Protein AF-A0A7J0FV32-F1 (afdb_monomer_lite)

Organism: NCBI:txid165716

InterPro domains:
  IPR044822 Myb/SANT-like DNA-binding domain 4 [PF13837] (5-44)
  IPR044823 Trihelix transcription factor ASIL1/2-like [PTHR31307] (5-189)

Sequence (204 aa):
MRPSLPKTQTQCKNKIESMKKRYRSESAAVSEASSWPLFPRLDLLLRGNAPPSPHPPVTNAPLMLIEPFLSPPPPPPPLPHGIAQNSHGSNGVDRGAKEDGVGMKLSDHESDKNPLMDTDSSTPALYGDKEKMKSKSLKTRADKKKRRREEEWEVEKMRAEAEAKSWEIDLKRTEILANTQLEIARLFAGVGKGIDSSLRIGRS

pLDDT: mean 70.07, std 20.42, range [36.44, 98.44]

Structure (mmCIF, N/CA/C/O backbone):
data_AF-A0A7J0FV32-F1
#
_entry.id   AF-A0A7J0FV32-F1
#
loop_
_atom_site.group_PDB
_atom_site.id
_atom_site.type_symbol
_atom_site.label_atom_id
_atom_site.label_alt_id
_atom_site.label_comp_id
_atom_site.label_asym_id
_atom_site.label_entity_id
_atom_site.label_seq_id
_atom_site.pdbx_PDB_ins_code
_atom_site.Cartn_x
_atom_site.Cartn_y
_atom_site.Cartn_z
_atom_site.occupancy
_atom_site.B_iso_or_equiv
_atom_site.auth_seq_id
_atom_site.auth_comp_id
_atom_site.auth_asym_id
_atom_site.auth_atom_id
_atom_site.pdbx_PDB_model_num
ATOM 1 N N . MET A 1 1 ? -13.869 -6.770 18.819 1.00 62.19 1 MET A N 1
ATOM 2 C CA . MET A 1 1 ? -13.286 -6.372 17.517 1.00 62.19 1 MET A CA 1
ATOM 3 C C . MET A 1 1 ? -11.781 -6.618 17.586 1.00 62.19 1 MET A C 1
ATOM 5 O O . MET A 1 1 ? -11.133 -5.981 18.403 1.00 62.19 1 MET A O 1
ATOM 9 N N . ARG A 1 2 ? -11.225 -7.597 16.855 1.00 60.75 2 ARG A N 1
ATOM 10 C CA . ARG A 1 2 ? -9.766 -7.836 16.860 1.00 60.75 2 ARG A CA 1
ATOM 11 C C . ARG A 1 2 ? -9.078 -6.764 16.000 1.00 60.75 2 ARG A C 1
ATOM 13 O O . ARG A 1 2 ? -9.528 -6.573 14.870 1.00 60.75 2 ARG A O 1
ATOM 20 N N . PRO A 1 3 ? -8.014 -6.095 16.476 1.00 64.19 3 PRO A N 1
ATOM 21 C CA . PRO A 1 3 ? -7.246 -5.172 15.646 1.00 64.19 3 PRO A CA 1
ATOM 22 C C . PRO A 1 3 ? -6.652 -5.920 14.448 1.00 64.19 3 PRO A C 1
ATOM 24 O O . PRO A 1 3 ? -6.007 -6.957 14.619 1.00 64.19 3 PRO A O 1
ATOM 27 N N . SER A 1 4 ? -6.875 -5.424 13.229 1.00 77.94 4 SER A N 1
ATOM 28 C CA . SER A 1 4 ? -6.222 -5.975 12.041 1.00 77.94 4 SER A CA 1
ATOM 29 C C . SER A 1 4 ? -4.727 -5.668 12.097 1.00 77.94 4 SER A C 1
ATOM 31 O O . SER A 1 4 ? -4.342 -4.507 12.240 1.00 77.94 4 SER A O 1
ATOM 33 N N . LEU A 1 5 ? -3.894 -6.700 11.964 1.00 80.44 5 LEU A N 1
ATOM 34 C CA . LEU A 1 5 ? -2.441 -6.555 11.940 1.00 80.44 5 LEU A CA 1
ATOM 35 C C . LEU A 1 5 ? -2.012 -5.650 10.764 1.00 80.44 5 LEU A C 1
ATOM 37 O O . LEU A 1 5 ? -2.551 -5.811 9.661 1.00 80.44 5 LEU A O 1
ATOM 41 N N . PRO A 1 6 ? -1.061 -4.716 10.959 1.00 83.81 6 PRO A N 1
ATOM 42 C CA . PRO A 1 6 ? -0.552 -3.900 9.862 1.00 83.81 6 PRO A CA 1
ATOM 43 C C . PRO A 1 6 ? 0.080 -4.783 8.780 1.00 83.81 6 PRO A C 1
ATOM 45 O O . PRO A 1 6 ? 0.867 -5.684 9.070 1.00 83.81 6 PRO A O 1
ATOM 48 N N . LYS A 1 7 ? -0.290 -4.533 7.519 1.00 90.06 7 LYS A N 1
ATOM 49 C CA . LYS A 1 7 ? 0.260 -5.248 6.359 1.00 90.06 7 LYS A CA 1
ATOM 50 C C . LYS A 1 7 ? 1.703 -4.811 6.128 1.00 90.06 7 LYS A C 1
ATOM 52 O O . LYS A 1 7 ? 1.989 -3.617 6.141 1.00 90.06 7 LYS A O 1
ATOM 57 N N . THR A 1 8 ? 2.590 -5.761 5.846 1.00 91.69 8 THR A N 1
ATOM 58 C CA . THR A 1 8 ? 3.981 -5.448 5.479 1.00 91.69 8 THR A CA 1
ATOM 59 C C . THR A 1 8 ? 4.063 -4.880 4.056 1.00 91.69 8 THR A C 1
ATOM 61 O O . THR A 1 8 ? 3.169 -5.095 3.229 1.00 91.69 8 THR A O 1
ATOM 64 N N . GLN A 1 9 ? 5.156 -4.185 3.722 1.00 90.94 9 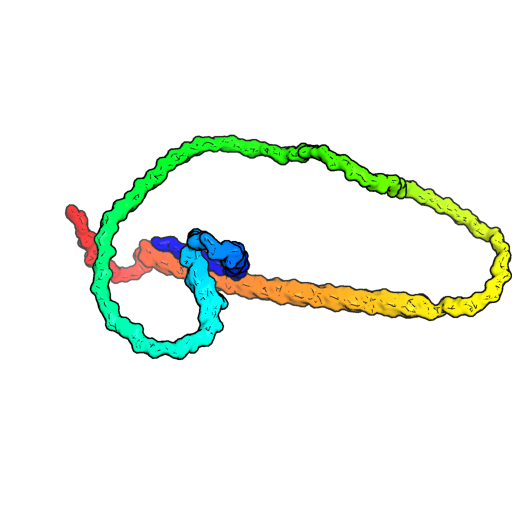GLN A N 1
ATOM 65 C CA . GLN A 1 9 ? 5.369 -3.626 2.379 1.00 90.94 9 GLN A CA 1
ATOM 66 C C . GLN A 1 9 ? 5.283 -4.699 1.280 1.00 90.94 9 GLN A C 1
ATOM 68 O O . GLN A 1 9 ? 4.629 -4.501 0.253 1.00 90.94 9 GLN A O 1
ATOM 73 N N . THR A 1 10 ? 5.866 -5.876 1.523 1.00 94.75 10 THR A N 1
ATOM 74 C CA . THR A 1 10 ? 5.798 -7.026 0.610 1.00 94.75 10 THR A CA 1
ATOM 75 C C . THR A 1 10 ? 4.367 -7.519 0.420 1.00 94.75 10 THR A C 1
ATOM 77 O O . THR A 1 10 ? 3.961 -7.797 -0.708 1.00 94.75 10 THR A O 1
ATOM 80 N N . GLN A 1 11 ? 3.568 -7.577 1.489 1.00 94.81 11 GLN A N 1
ATOM 81 C CA . GLN A 1 11 ? 2.158 -7.957 1.384 1.00 94.81 11 GLN A CA 1
ATOM 82 C C . GLN A 1 11 ? 1.357 -6.944 0.557 1.00 94.81 11 GLN A C 1
ATOM 84 O O . GLN A 1 11 ? 0.523 -7.350 -0.250 1.00 94.81 11 GLN A O 1
ATOM 89 N N . CYS A 1 12 ? 1.629 -5.643 0.706 1.00 94.94 12 CYS A N 1
ATOM 90 C CA . CYS A 1 12 ? 0.991 -4.603 -0.104 1.00 94.94 12 CYS A CA 1
ATOM 91 C C . CYS A 1 12 ? 1.343 -4.759 -1.593 1.00 94.94 12 CYS A C 1
ATOM 93 O O . CYS A 1 12 ? 0.444 -4.854 -2.432 1.00 94.94 12 CYS A O 1
ATOM 95 N N . LYS A 1 13 ? 2.638 -4.899 -1.911 1.00 96.25 13 LYS A N 1
ATOM 96 C CA . LYS A 1 13 ? 3.119 -5.115 -3.284 1.00 96.25 13 LYS A CA 1
ATOM 97 C C . LYS A 1 13 ? 2.479 -6.352 -3.915 1.00 96.25 13 LYS A C 1
ATOM 99 O O . LYS A 1 13 ? 1.898 -6.270 -4.994 1.00 96.25 13 LYS A O 1
ATOM 104 N N . ASN A 1 14 ? 2.515 -7.480 -3.208 1.00 96.75 14 ASN A N 1
ATOM 105 C CA . ASN A 1 14 ? 1.949 -8.735 -3.697 1.00 96.75 14 ASN A CA 1
ATOM 106 C C . ASN A 1 14 ? 0.429 -8.640 -3.877 1.00 96.75 14 ASN A C 1
ATOM 108 O O . ASN A 1 14 ? -0.113 -9.214 -4.820 1.00 96.75 14 ASN A O 1
ATOM 112 N N . LYS A 1 15 ? -0.274 -7.890 -3.017 1.00 95.38 15 LYS A N 1
ATOM 113 C CA . LYS A 1 15 ? -1.718 -7.685 -3.152 1.00 95.38 15 LYS A CA 1
ATOM 114 C C . LYS A 1 15 ? -2.063 -6.850 -4.380 1.00 95.38 15 LYS A C 1
ATOM 116 O O . LYS A 1 15 ? -2.995 -7.222 -5.087 1.00 95.38 15 LYS A O 1
ATOM 121 N N . ILE A 1 16 ? -1.321 -5.775 -4.648 1.00 95.62 16 ILE A N 1
ATOM 122 C CA . ILE A 1 16 ? -1.510 -4.950 -5.850 1.00 95.62 16 ILE A CA 1
ATOM 123 C C . ILE A 1 16 ? -1.286 -5.797 -7.101 1.00 95.62 16 ILE A C 1
ATOM 125 O O . ILE A 1 16 ? -2.138 -5.821 -7.986 1.00 95.62 16 ILE A O 1
ATOM 129 N N . GLU A 1 17 ? -0.183 -6.540 -7.155 1.00 96.94 17 GLU A N 1
ATOM 130 C CA . GLU A 1 17 ? 0.127 -7.386 -8.308 1.00 96.94 17 GLU A CA 1
ATOM 131 C C . GLU A 1 17 ? -0.911 -8.500 -8.499 1.00 96.94 17 GLU A C 1
ATOM 133 O O . GLU A 1 17 ? -1.377 -8.737 -9.615 1.00 96.94 17 GLU A O 1
ATOM 138 N N . SER A 1 18 ? -1.366 -9.120 -7.407 1.00 95.62 18 SER A N 1
ATOM 139 C CA . SER A 1 18 ? -2.458 -10.098 -7.435 1.00 95.62 18 SER A CA 1
ATOM 140 C C . SER A 1 18 ? -3.774 -9.483 -7.932 1.00 95.62 18 SER A C 1
ATOM 142 O O . SER A 1 18 ? -4.444 -10.075 -8.780 1.00 95.62 18 SER A O 1
ATOM 144 N N . MET A 1 19 ? -4.126 -8.275 -7.473 1.00 94.81 19 MET A N 1
ATOM 145 C CA . MET A 1 19 ? -5.325 -7.565 -7.929 1.00 94.81 19 MET A CA 1
ATOM 146 C C . MET A 1 19 ? -5.246 -7.192 -9.412 1.00 94.81 19 MET A C 1
ATOM 148 O O . MET A 1 19 ? -6.203 -7.437 -10.144 1.00 94.81 19 MET A O 1
ATOM 152 N N . LYS A 1 20 ? -4.101 -6.684 -9.885 1.00 93.81 20 LYS A N 1
ATOM 153 C CA . LYS A 1 20 ? -3.874 -6.391 -11.311 1.00 93.81 20 LYS A CA 1
ATOM 154 C C . LYS A 1 20 ? -3.977 -7.646 -12.175 1.00 93.81 20 LYS A C 1
ATOM 156 O O . LYS A 1 20 ? -4.557 -7.596 -13.256 1.00 93.81 20 LYS A O 1
ATOM 161 N N . LYS A 1 21 ? -3.422 -8.775 -11.715 1.00 95.12 21 LYS A N 1
ATOM 162 C CA . LYS A 1 21 ? -3.490 -10.047 -12.449 1.00 95.12 21 LYS A CA 1
ATOM 163 C C . LYS A 1 21 ? -4.937 -10.506 -12.626 1.00 95.12 21 LYS A C 1
ATOM 165 O O . LYS A 1 21 ? -5.313 -10.877 -13.736 1.00 95.12 21 LYS A O 1
ATOM 170 N N . ARG A 1 22 ? -5.741 -10.443 -11.558 1.00 94.25 22 ARG A N 1
ATOM 171 C CA . ARG A 1 22 ? -7.172 -10.762 -11.631 1.00 94.25 22 ARG A CA 1
ATOM 172 C C . ARG A 1 22 ? -7.888 -9.826 -12.604 1.00 94.25 22 ARG A C 1
ATOM 174 O O . ARG A 1 22 ? -8.554 -10.326 -13.496 1.00 94.25 22 ARG A O 1
ATOM 181 N N . TYR A 1 23 ? -7.669 -8.512 -12.498 1.00 93.38 23 TYR A N 1
ATOM 182 C CA . TYR A 1 23 ? -8.271 -7.533 -13.410 1.00 93.38 23 TYR A CA 1
ATOM 183 C C . TYR A 1 23 ? -7.985 -7.847 -14.881 1.00 93.38 23 TYR A C 1
ATOM 185 O O . TYR A 1 23 ? -8.919 -7.912 -15.663 1.00 93.38 23 TYR A O 1
ATOM 193 N N . ARG A 1 24 ? -6.722 -8.102 -15.254 1.00 92.38 24 ARG A N 1
ATOM 194 C CA . ARG A 1 24 ? -6.363 -8.413 -16.650 1.00 92.38 24 ARG A CA 1
ATOM 195 C C . ARG A 1 24 ? -7.061 -9.663 -17.182 1.00 92.38 24 ARG A C 1
ATOM 197 O O . ARG A 1 24 ? -7.448 -9.701 -18.345 1.00 92.38 24 ARG A O 1
ATOM 204 N N . SER A 1 25 ? -7.183 -10.678 -16.330 1.00 91.00 25 SER A N 1
ATOM 205 C CA . SER A 1 25 ? -7.839 -11.939 -16.691 1.00 91.00 25 SER A CA 1
ATOM 206 C C . SER A 1 25 ? -9.336 -11.716 -16.911 1.00 91.00 25 SER A C 1
ATOM 208 O O . SER A 1 25 ? -9.895 -12.201 -17.885 1.00 91.00 25 SER A O 1
ATOM 210 N N . GLU A 1 26 ? -9.951 -10.915 -16.043 1.00 91.94 26 GLU A N 1
ATOM 211 C CA . GLU A 1 26 ? -11.368 -10.564 -16.107 1.00 91.94 26 GLU A CA 1
ATOM 212 C C . GLU A 1 26 ? -11.687 -9.629 -17.283 1.00 91.94 26 GLU A C 1
ATOM 214 O O . GLU A 1 26 ? -12.673 -9.820 -17.976 1.00 91.94 26 GLU A O 1
ATOM 219 N N . SER A 1 27 ? -10.815 -8.659 -17.580 1.00 87.88 27 SER A N 1
ATOM 220 C CA . SER A 1 27 ? -11.017 -7.706 -18.679 1.00 87.88 27 SER A CA 1
ATOM 221 C C . SER A 1 27 ? -10.981 -8.341 -20.066 1.00 87.88 27 SER A C 1
ATOM 223 O O . SER A 1 27 ? -11.498 -7.759 -21.014 1.00 87.88 27 SER A O 1
ATOM 225 N N . ALA A 1 28 ? -10.361 -9.516 -20.198 1.00 83.25 28 ALA A N 1
ATOM 226 C CA . ALA A 1 28 ? -10.376 -10.283 -21.439 1.00 83.25 28 ALA A CA 1
ATOM 227 C C . ALA A 1 28 ? -11.683 -11.079 -21.623 1.00 83.25 28 ALA A C 1
ATOM 229 O O . ALA A 1 28 ? -11.996 -11.486 -22.741 1.00 83.25 28 ALA A O 1
ATOM 230 N N . ALA A 1 29 ? -12.452 -11.293 -20.550 1.00 76.75 29 ALA A N 1
ATOM 231 C CA . ALA A 1 29 ? -13.741 -11.968 -20.591 1.00 76.75 29 ALA A CA 1
ATOM 232 C C . ALA A 1 29 ? -14.848 -10.938 -20.877 1.00 76.75 29 ALA A C 1
ATOM 234 O O . ALA A 1 29 ? -15.345 -10.254 -19.990 1.00 76.75 29 ALA A O 1
ATOM 235 N N . VAL A 1 30 ? -15.213 -10.792 -22.152 1.00 61.72 30 VAL A N 1
ATOM 236 C CA . VAL A 1 30 ? -16.122 -9.731 -22.634 1.00 61.72 30 VAL A CA 1
ATOM 237 C C . VAL A 1 30 ? -17.612 -10.034 -22.377 1.00 61.72 30 VAL A C 1
ATOM 239 O O . VAL A 1 30 ? -18.441 -9.138 -22.512 1.00 61.72 30 VAL A O 1
ATOM 242 N N . SER A 1 31 ? -17.989 -11.261 -21.994 1.00 58.41 31 SER A N 1
ATOM 243 C CA . SER A 1 31 ? -19.393 -11.705 -22.112 1.00 58.41 31 SER A CA 1
ATOM 244 C C . SER A 1 31 ? -20.035 -12.380 -20.898 1.00 58.41 31 SER A C 1
ATOM 246 O O . SER A 1 31 ? -21.164 -12.841 -21.025 1.00 58.41 31 SER A O 1
ATOM 248 N N . GLU A 1 32 ? -19.421 -12.382 -19.715 1.00 59.75 32 GLU A N 1
ATOM 249 C CA . GLU A 1 32 ? -20.114 -12.825 -18.496 1.00 59.75 32 GLU A CA 1
ATOM 250 C C . GLU A 1 32 ? -20.093 -11.744 -17.419 1.00 59.75 32 GLU A C 1
ATOM 252 O O . GLU A 1 32 ? -19.134 -10.984 -17.284 1.00 59.75 32 GLU A O 1
ATOM 257 N N . ALA A 1 33 ? -21.182 -11.658 -16.653 1.00 67.25 33 ALA A N 1
ATOM 258 C CA . ALA A 1 33 ? -21.242 -10.813 -15.473 1.00 67.25 33 ALA A CA 1
ATOM 259 C C . ALA A 1 33 ? -20.091 -11.206 -14.537 1.00 67.25 33 ALA A C 1
ATOM 261 O O . ALA A 1 33 ? -20.112 -12.288 -13.952 1.00 67.25 33 ALA A O 1
ATOM 262 N N . SER A 1 34 ? -19.078 -10.340 -14.427 1.00 77.94 34 SER A N 1
ATOM 263 C CA . SER A 1 34 ? -17.896 -10.627 -13.620 1.00 77.94 34 SER A CA 1
ATOM 264 C C . SER A 1 34 ? -18.300 -11.045 -12.211 1.00 77.94 34 SER A C 1
ATOM 266 O O . SER A 1 34 ? -18.960 -10.290 -11.490 1.00 77.94 34 SER A O 1
ATOM 268 N N . SER A 1 35 ? -17.851 -12.224 -11.776 1.00 82.38 35 SER A N 1
ATOM 269 C CA . SER A 1 35 ? -18.083 -12.700 -10.408 1.00 82.38 35 SER A CA 1
ATOM 270 C C . SER A 1 35 ? -17.338 -11.851 -9.371 1.00 82.38 35 SER A C 1
ATOM 272 O O . SER A 1 35 ? -17.493 -12.041 -8.163 1.00 82.38 35 SER A O 1
ATOM 274 N N . TRP A 1 36 ? -16.467 -10.941 -9.820 1.00 87.50 36 TRP A N 1
ATOM 275 C CA . TRP A 1 36 ? -15.741 -10.024 -8.967 1.00 87.50 36 TRP A CA 1
ATOM 276 C C . TRP A 1 36 ? -16.494 -8.685 -8.880 1.00 87.50 36 TRP A C 1
ATOM 278 O O . TRP A 1 36 ? -16.374 -7.854 -9.777 1.00 87.50 36 TRP A O 1
ATOM 288 N N . PRO A 1 37 ? -17.210 -8.391 -7.776 1.00 87.19 37 PRO A N 1
ATOM 289 C CA . PRO A 1 37 ? -18.109 -7.228 -7.691 1.00 87.19 37 PRO A CA 1
ATOM 290 C C . PRO A 1 37 ? -17.394 -5.871 -7.805 1.00 87.19 37 PRO A C 1
ATOM 292 O O . PRO A 1 37 ? -18.024 -4.836 -8.013 1.00 87.19 37 PRO A O 1
ATOM 295 N N . LEU A 1 38 ? -16.066 -5.856 -7.657 1.00 88.69 38 LEU A N 1
ATOM 296 C CA . LEU A 1 38 ? -15.241 -4.662 -7.828 1.00 88.69 38 LEU A CA 1
ATOM 297 C C . LEU A 1 38 ? -14.832 -4.419 -9.287 1.00 88.69 38 LEU A C 1
ATOM 299 O O . LEU A 1 38 ? -14.436 -3.299 -9.605 1.00 88.69 38 LEU A O 1
ATOM 303 N N . PHE A 1 39 ? -14.912 -5.430 -10.158 1.00 92.12 39 PHE A N 1
ATOM 304 C CA . PHE A 1 39 ? -14.442 -5.341 -11.538 1.00 92.12 39 PHE A CA 1
ATOM 305 C C . PHE A 1 39 ? -15.150 -4.241 -12.340 1.00 92.12 39 PHE A C 1
ATOM 307 O O . PHE A 1 39 ? -14.431 -3.379 -12.838 1.00 92.12 39 PHE A O 1
ATOM 314 N N . PRO A 1 40 ? -16.499 -4.154 -12.394 1.00 90.00 40 PRO A N 1
ATOM 315 C CA . PRO A 1 40 ? -17.169 -3.134 -13.208 1.00 90.00 40 PRO A CA 1
ATOM 316 C C . PRO A 1 40 ? -16.800 -1.707 -12.787 1.00 90.00 40 PRO A C 1
ATOM 318 O O . PRO A 1 40 ? -16.617 -0.824 -13.618 1.00 90.00 40 PRO A O 1
ATOM 321 N N . ARG A 1 41 ? -16.633 -1.482 -11.476 1.00 92.19 41 ARG A N 1
ATOM 322 C CA . ARG A 1 41 ? -16.252 -0.174 -10.923 1.00 92.19 41 ARG A CA 1
ATOM 323 C C . ARG A 1 41 ? -14.821 0.203 -11.298 1.00 92.19 41 ARG A C 1
ATOM 325 O O . ARG A 1 41 ? -14.567 1.356 -11.623 1.00 92.19 41 ARG A O 1
ATOM 332 N N . LEU A 1 42 ? -13.891 -0.750 -11.235 1.00 91.94 42 LEU A N 1
ATOM 333 C CA . LEU A 1 42 ? -12.500 -0.530 -11.632 1.00 91.94 42 LEU A CA 1
ATOM 334 C C . LEU A 1 42 ? -12.377 -0.336 -13.143 1.00 91.94 42 LEU A C 1
ATOM 336 O O . LEU A 1 42 ? -11.697 0.583 -13.577 1.00 91.94 42 LEU A O 1
ATOM 340 N N . ASP A 1 43 ? -13.055 -1.163 -13.932 1.00 91.06 43 ASP A N 1
ATOM 341 C CA . ASP A 1 43 ? -13.046 -1.096 -15.391 1.00 91.06 43 ASP A CA 1
ATOM 342 C C . ASP A 1 43 ? -13.562 0.263 -15.890 1.00 91.06 43 ASP A C 1
ATOM 344 O O . ASP A 1 43 ? -12.892 0.904 -16.695 1.00 91.06 43 ASP A O 1
ATOM 348 N N . LEU A 1 44 ? -14.653 0.785 -15.311 1.00 90.31 44 LEU A N 1
ATOM 349 C CA . LEU A 1 44 ? -15.140 2.144 -15.584 1.00 90.31 44 LEU A CA 1
ATOM 350 C C . LEU A 1 44 ? -14.138 3.235 -15.189 1.00 90.31 44 LEU A C 1
ATOM 352 O O . LEU A 1 44 ? -13.978 4.193 -15.931 1.00 90.31 44 LEU A O 1
ATOM 356 N N . LEU A 1 45 ? -13.444 3.116 -14.054 1.00 90.81 45 LEU A N 1
ATOM 357 C CA . LEU A 1 45 ? -12.432 4.104 -13.650 1.00 90.81 45 LEU A CA 1
ATOM 358 C C . LEU A 1 45 ? -11.194 4.079 -14.557 1.00 90.81 45 LEU A C 1
ATOM 360 O O . LEU A 1 45 ? -10.582 5.117 -14.785 1.00 90.81 45 LEU A O 1
ATOM 364 N N . LEU A 1 46 ? -10.807 2.901 -15.054 1.00 89.25 46 LEU A N 1
ATOM 365 C CA . LEU A 1 46 ? -9.620 2.728 -15.892 1.00 89.25 46 LEU A CA 1
ATOM 366 C C . LEU A 1 46 ? -9.896 3.015 -17.379 1.00 89.25 46 LEU A C 1
ATOM 368 O O . LEU A 1 46 ? -9.014 3.534 -18.059 1.00 89.25 46 LEU A O 1
ATOM 372 N N . ARG A 1 47 ? -11.092 2.692 -17.896 1.00 85.81 47 ARG A N 1
ATOM 373 C CA . ARG A 1 47 ? -11.513 2.960 -19.291 1.00 85.81 47 ARG A CA 1
ATOM 374 C C . ARG A 1 47 ? -12.279 4.270 -19.460 1.00 85.81 47 ARG A C 1
ATOM 376 O O . ARG A 1 47 ? -12.342 4.783 -20.570 1.00 85.81 47 ARG A O 1
ATOM 383 N N . GLY A 1 48 ? -12.854 4.815 -18.390 1.00 66.19 48 GLY A N 1
ATOM 384 C CA . GLY A 1 48 ? -13.743 5.982 -18.398 1.00 66.19 48 GLY A CA 1
ATOM 385 C C . GLY A 1 48 ? -13.059 7.343 -18.495 1.00 66.19 48 GLY A C 1
ATOM 386 O O . GLY A 1 48 ? -13.702 8.350 -18.224 1.00 66.19 48 GLY A O 1
ATOM 387 N N . ASN A 1 49 ? -11.802 7.410 -18.936 1.00 61.00 49 ASN A N 1
ATOM 388 C CA . ASN A 1 49 ? -11.169 8.670 -19.340 1.00 61.00 49 ASN A CA 1
ATOM 389 C C . ASN A 1 49 ? -11.576 9.075 -20.773 1.00 61.00 49 ASN A C 1
ATOM 391 O O . ASN A 1 49 ? -10.739 9.476 -21.580 1.00 61.00 49 ASN A O 1
ATOM 395 N N . ALA A 1 50 ? -12.864 8.972 -21.104 1.00 59.72 50 ALA A N 1
ATOM 396 C CA . ALA A 1 50 ? -13.406 9.696 -22.246 1.00 59.72 50 ALA A CA 1
ATOM 397 C C . ALA A 1 50 ? -13.617 11.165 -21.824 1.00 59.72 50 ALA A C 1
ATOM 399 O O . ALA A 1 50 ? -14.031 11.404 -20.686 1.00 59.72 50 ALA A O 1
ATOM 400 N N . PRO A 1 51 ? -13.323 12.156 -22.688 1.00 54.31 51 PRO A N 1
ATOM 401 C CA . PRO A 1 51 ? -13.618 13.554 -22.384 1.00 54.31 51 PRO A CA 1
ATOM 402 C C . PRO A 1 51 ? -15.102 13.712 -22.014 1.00 54.31 51 PRO A C 1
ATOM 404 O O . PRO A 1 51 ? -15.936 12.971 -22.545 1.00 54.31 51 PRO A O 1
ATOM 407 N N . PRO A 1 52 ? -15.452 14.651 -21.112 1.00 51.19 52 PRO A N 1
ATOM 408 C CA . PRO A 1 52 ? -16.843 14.883 -20.757 1.00 51.19 52 PRO A CA 1
ATOM 409 C C . PRO A 1 52 ? -17.619 15.217 -22.029 1.00 51.19 52 PRO A C 1
ATOM 411 O O . PRO A 1 52 ? -17.321 16.190 -22.721 1.00 51.19 52 PRO A O 1
ATOM 414 N N . 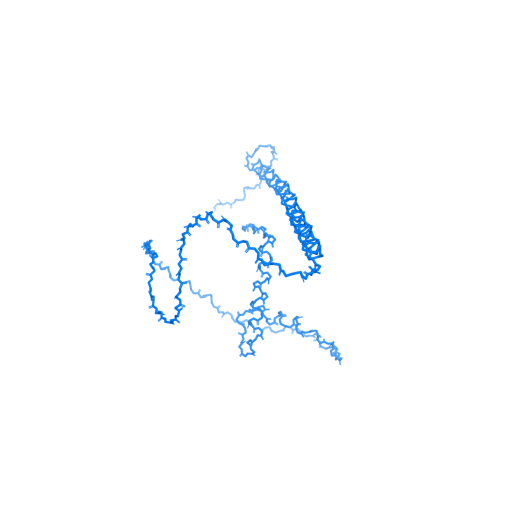SER A 1 53 ? -18.599 14.379 -22.352 1.00 56.22 53 SER A N 1
ATOM 415 C CA . SER A 1 53 ? -19.534 14.680 -23.424 1.00 56.22 53 SER A CA 1
ATOM 416 C C . SER A 1 53 ? -20.316 15.954 -23.063 1.00 56.22 53 SER A C 1
ATOM 418 O O . SER A 1 53 ? -20.725 16.097 -21.905 1.00 56.22 53 SER A O 1
ATOM 420 N N . PRO A 1 54 ? -20.529 16.897 -23.997 1.00 49.34 54 PRO A N 1
ATOM 421 C CA . PRO A 1 54 ? -21.205 18.152 -23.710 1.00 49.34 54 PRO A CA 1
ATOM 422 C C . PRO A 1 54 ? -22.720 17.917 -23.652 1.00 49.34 54 PRO A C 1
ATOM 424 O O . PRO A 1 54 ? -23.419 18.070 -24.653 1.00 49.34 54 PRO A O 1
ATOM 427 N N . HIS A 1 55 ? -23.249 17.529 -22.490 1.00 51.06 55 HIS A N 1
ATOM 428 C CA . HIS A 1 55 ? -24.697 17.484 -22.248 1.00 51.06 55 HIS A CA 1
ATOM 429 C C . HIS A 1 55 ? -25.038 18.084 -20.870 1.00 51.06 55 HIS A C 1
ATOM 431 O O . HIS A 1 55 ? -24.314 17.820 -19.908 1.00 51.06 55 HIS A O 1
ATOM 437 N N . PRO A 1 56 ? -26.105 18.899 -20.756 1.00 51.44 56 PRO A N 1
ATOM 438 C CA . PRO A 1 56 ? -26.397 19.692 -19.559 1.00 51.44 56 PRO A CA 1
ATOM 439 C C . PRO A 1 56 ? -27.037 18.869 -18.418 1.00 51.44 56 PRO A C 1
ATOM 441 O O . PRO A 1 56 ? -27.596 17.800 -18.671 1.00 51.44 56 PRO A O 1
ATOM 444 N N . PRO A 1 57 ? -26.985 19.361 -17.161 1.00 59.38 57 PRO A N 1
ATOM 445 C CA . PRO A 1 57 ? -27.433 18.628 -15.980 1.00 59.38 57 PRO A CA 1
ATOM 446 C C . PRO A 1 57 ? -28.952 18.730 -15.785 1.00 59.38 57 PRO A C 1
ATOM 448 O O . PRO A 1 57 ? -29.511 19.823 -15.772 1.00 59.38 57 PRO A O 1
ATOM 451 N N . VAL A 1 58 ? -29.603 17.591 -15.563 1.00 48.06 58 VAL A N 1
ATOM 452 C CA . VAL A 1 58 ? -31.002 17.447 -15.120 1.00 48.06 58 VAL A CA 1
ATOM 453 C C . VAL A 1 58 ? -31.084 16.126 -14.342 1.00 48.06 58 VAL A C 1
ATOM 455 O O . VAL A 1 58 ? -30.482 15.148 -14.764 1.00 48.06 58 VAL A O 1
ATOM 458 N N . THR A 1 59 ? -31.746 15.930 -13.208 1.00 40.09 59 THR A N 1
ATOM 459 C CA . THR A 1 59 ? -32.524 16.749 -12.277 1.00 40.09 59 THR A CA 1
ATOM 460 C C . THR A 1 59 ? -32.656 15.872 -11.021 1.00 40.09 59 THR A C 1
ATOM 462 O O . THR A 1 59 ? -32.784 14.653 -11.130 1.00 40.09 59 THR A O 1
ATOM 465 N N . ASN A 1 60 ? -32.610 16.462 -9.826 1.00 58.47 60 ASN A N 1
ATOM 466 C CA . ASN A 1 60 ? -32.953 15.764 -8.585 1.00 58.47 60 ASN A CA 1
ATOM 467 C C . ASN A 1 60 ? -34.424 15.310 -8.618 1.00 58.47 60 ASN A C 1
ATOM 469 O O . ASN A 1 60 ? -35.295 16.149 -8.833 1.00 58.47 60 ASN A O 1
ATOM 473 N N . ALA A 1 61 ? -34.722 14.045 -8.311 1.00 44.31 61 ALA A N 1
ATOM 474 C CA . ALA A 1 61 ? -36.049 13.654 -7.826 1.00 44.31 61 ALA A CA 1
ATOM 475 C C . ALA A 1 61 ? -35.970 12.468 -6.833 1.00 44.31 61 ALA A C 1
ATOM 477 O O . ALA A 1 61 ? -35.095 11.613 -6.991 1.00 44.31 61 ALA A O 1
ATOM 478 N N . PRO A 1 62 ? -36.832 12.435 -5.792 1.00 45.41 62 PRO A N 1
ATOM 479 C CA . PRO A 1 62 ? -36.673 11.612 -4.590 1.00 45.41 62 PRO A CA 1
ATOM 480 C C . PRO A 1 62 ? -37.397 10.246 -4.627 1.00 45.41 62 PRO A C 1
ATOM 482 O O . PRO A 1 62 ? -38.355 10.053 -5.364 1.00 45.41 62 PRO A O 1
ATOM 485 N N . LEU A 1 63 ? -36.897 9.342 -3.771 1.00 50.75 63 LEU A N 1
ATOM 486 C CA . LEU A 1 63 ? -37.446 8.110 -3.161 1.00 50.75 63 LEU A CA 1
ATOM 487 C C . LEU A 1 63 ? -38.742 7.461 -3.707 1.00 50.75 63 LEU A C 1
ATOM 489 O O . LEU A 1 63 ? -39.824 8.010 -3.550 1.00 50.75 63 LEU A O 1
ATOM 493 N N . MET A 1 64 ? -38.631 6.185 -4.107 1.00 46.81 64 MET A N 1
ATOM 494 C CA . MET A 1 64 ? -39.656 5.128 -3.965 1.00 46.81 64 MET A CA 1
ATOM 495 C C . MET A 1 64 ? -38.909 3.814 -3.647 1.00 46.81 64 MET A C 1
ATOM 497 O O . MET A 1 64 ? -38.097 3.360 -4.444 1.00 46.81 64 MET A O 1
ATOM 501 N N . LEU A 1 65 ? -38.905 3.340 -2.396 1.00 56.81 65 LEU A N 1
ATOM 502 C CA . LEU A 1 65 ? -39.818 2.308 -1.885 1.00 56.81 65 LEU A CA 1
ATOM 503 C C . LEU A 1 65 ? -39.840 1.035 -2.755 1.00 56.81 65 LEU A C 1
ATOM 505 O O . LEU A 1 65 ? -40.587 0.981 -3.723 1.00 56.81 65 LEU A O 1
ATOM 509 N N . ILE A 1 66 ? -39.087 0.003 -2.357 1.00 44.44 66 ILE A N 1
ATOM 510 C CA . ILE A 1 66 ? -39.582 -1.383 -2.311 1.00 44.44 66 ILE A CA 1
ATOM 511 C C . ILE A 1 66 ? -38.650 -2.211 -1.405 1.00 44.44 66 ILE A C 1
ATOM 513 O O . ILE A 1 66 ? -37.468 -2.404 -1.680 1.00 44.44 66 ILE A O 1
ATOM 517 N N . GLU A 1 67 ? -39.198 -2.656 -0.281 1.00 54.47 67 GLU A N 1
ATOM 518 C CA . GLU A 1 67 ? -38.679 -3.744 0.543 1.00 54.47 67 GLU A CA 1
ATOM 519 C C . GLU A 1 67 ? -39.499 -4.991 0.191 1.00 54.47 67 GLU A C 1
ATOM 521 O O . GLU A 1 67 ? -40.727 -4.904 0.106 1.00 54.47 67 GLU A O 1
ATOM 526 N N . PRO A 1 68 ? -38.846 -6.147 -0.013 1.00 52.16 68 PRO A N 1
ATOM 527 C CA . PRO A 1 68 ? -39.409 -7.349 0.574 1.00 52.16 68 PRO A CA 1
ATOM 528 C C . PRO A 1 68 ? -38.327 -8.199 1.248 1.00 52.16 68 PRO A C 1
ATOM 530 O O . PRO A 1 68 ? -37.430 -8.760 0.621 1.00 52.16 68 PRO A O 1
ATOM 533 N N . PHE A 1 69 ? -38.466 -8.286 2.565 1.00 48.56 69 PHE A N 1
ATOM 534 C CA . PHE A 1 69 ? -38.281 -9.470 3.398 1.00 48.56 69 PHE A CA 1
ATOM 535 C C . PHE A 1 69 ? -38.027 -10.786 2.627 1.00 48.56 69 PHE A C 1
ATOM 537 O O . PHE A 1 69 ? -38.957 -11.360 2.065 1.00 48.56 69 PHE A O 1
ATOM 544 N N . LEU A 1 70 ? -36.801 -11.320 2.682 1.00 44.97 70 LEU A N 1
ATOM 545 C CA . LEU A 1 70 ? -36.529 -12.755 2.532 1.00 44.97 70 LEU A CA 1
ATOM 546 C C . LEU A 1 70 ? -35.420 -13.168 3.514 1.00 44.97 70 LEU A C 1
ATOM 548 O O . LEU A 1 70 ? -34.384 -12.520 3.641 1.00 44.97 70 LEU A O 1
ATOM 552 N N . SER A 1 71 ? -35.714 -14.227 4.260 1.00 50.75 71 SER A N 1
ATOM 553 C CA . SER A 1 71 ? -35.017 -14.770 5.429 1.00 50.75 71 SER A CA 1
ATOM 554 C C . SER A 1 71 ? -33.547 -15.160 5.174 1.00 50.75 71 SER A C 1
ATOM 556 O O . SER A 1 71 ? -33.202 -15.526 4.050 1.00 50.75 71 SER A O 1
ATOM 558 N N . PRO A 1 72 ? -32.668 -15.166 6.199 1.00 60.62 72 PRO A N 1
ATOM 559 C CA . PRO A 1 72 ? -31.305 -15.673 6.038 1.00 60.62 72 PRO A CA 1
ATOM 560 C C . PRO A 1 72 ? -31.298 -17.199 5.787 1.00 60.62 72 PRO A C 1
ATOM 562 O O . PRO A 1 72 ? -32.088 -17.916 6.407 1.00 60.62 72 PRO A O 1
ATOM 565 N N . PRO A 1 73 ? -30.413 -17.720 4.911 1.00 63.84 73 PRO A N 1
ATOM 566 C CA . PRO A 1 73 ? -30.302 -19.156 4.650 1.00 63.84 73 PRO A CA 1
ATOM 567 C C . PRO A 1 73 ? -29.745 -19.920 5.872 1.00 63.84 73 PRO A C 1
ATOM 569 O O . PRO A 1 73 ? -28.944 -19.359 6.628 1.00 63.84 73 PRO A O 1
ATOM 572 N N . PRO A 1 74 ? -30.130 -21.197 6.079 1.00 69.06 74 PRO A N 1
ATOM 573 C CA . PRO A 1 74 ? -29.636 -22.007 7.192 1.00 69.06 74 PRO A CA 1
ATOM 574 C C . PRO A 1 74 ? -28.137 -22.350 7.045 1.00 69.06 74 PRO A C 1
ATOM 576 O O . PRO A 1 74 ? -27.633 -22.450 5.923 1.00 69.06 74 PRO A O 1
ATOM 579 N N . PRO A 1 75 ? -27.406 -22.554 8.160 1.00 71.31 75 PRO A N 1
ATOM 580 C CA . PRO A 1 75 ? -25.990 -22.920 8.129 1.00 71.31 75 PRO A CA 1
ATOM 581 C C . PRO A 1 75 ? -25.768 -24.363 7.619 1.00 71.31 75 PRO A C 1
ATOM 583 O O . PRO A 1 75 ? -26.597 -25.237 7.883 1.00 71.31 75 PRO A O 1
ATOM 586 N N . PRO A 1 76 ? -24.647 -24.645 6.922 1.00 70.56 76 PRO A N 1
ATOM 587 C CA . PRO A 1 76 ? -24.309 -25.993 6.457 1.00 70.56 76 PRO A CA 1
ATOM 588 C C . PRO A 1 76 ? -23.912 -26.935 7.618 1.00 70.56 76 PRO A C 1
ATOM 590 O O . PRO A 1 76 ? -23.372 -26.465 8.625 1.00 70.56 76 PRO A O 1
ATOM 593 N N . PRO A 1 77 ? -24.136 -28.261 7.492 1.00 71.12 77 PRO A N 1
ATOM 594 C CA . PRO A 1 77 ? -23.799 -29.239 8.528 1.00 71.12 77 PRO A CA 1
ATOM 595 C C . PRO A 1 77 ? -22.277 -29.470 8.653 1.00 71.12 77 PRO A C 1
ATOM 597 O O . PRO A 1 77 ? -21.548 -29.318 7.669 1.00 71.12 77 PRO A O 1
ATOM 600 N N . PRO A 1 78 ? -21.772 -29.875 9.837 1.00 59.91 78 PRO A N 1
ATOM 601 C CA . PRO A 1 78 ? -20.354 -30.160 10.036 1.00 59.91 78 PRO A CA 1
ATOM 602 C C . PRO A 1 78 ? -19.981 -31.531 9.450 1.00 59.91 78 PRO A C 1
ATOM 604 O O . PRO A 1 78 ? -20.599 -32.540 9.789 1.00 59.91 78 PRO A O 1
ATOM 607 N N . LEU A 1 79 ? -18.949 -31.583 8.598 1.00 56.91 79 LEU A N 1
ATOM 608 C CA . LEU A 1 79 ? -18.356 -32.851 8.159 1.00 56.91 79 LEU A CA 1
ATOM 609 C C . LEU A 1 79 ? -17.367 -33.399 9.211 1.00 56.91 79 LEU A C 1
ATOM 611 O O . LEU A 1 79 ? -16.651 -32.609 9.835 1.00 56.91 79 LEU A O 1
ATOM 615 N N . PRO A 1 80 ? -17.298 -34.731 9.414 1.00 54.06 80 PRO A N 1
ATOM 616 C CA . PRO A 1 80 ? -16.505 -35.341 10.475 1.00 54.06 80 PRO A CA 1
ATOM 617 C C . PRO A 1 80 ? -15.008 -35.359 10.167 1.00 54.06 80 PRO A C 1
ATOM 619 O O . PRO A 1 80 ? -14.573 -35.495 9.025 1.00 54.06 80 PRO A O 1
ATOM 622 N N . HIS A 1 81 ? -14.228 -35.297 11.242 1.00 51.81 81 HIS A N 1
ATOM 623 C CA . HIS A 1 81 ? -12.792 -35.524 11.254 1.00 51.81 81 HIS A CA 1
ATOM 624 C C . HIS A 1 81 ? -12.464 -36.949 10.785 1.00 51.81 81 HIS A C 1
ATOM 626 O O . HIS A 1 81 ? -13.010 -37.917 11.311 1.00 51.81 81 HIS A O 1
ATOM 632 N N . GLY A 1 82 ? -11.523 -37.067 9.847 1.00 43.12 82 GLY A N 1
ATOM 633 C CA . GLY A 1 82 ? -10.956 -38.330 9.378 1.00 43.12 82 GLY A CA 1
ATOM 634 C C . GLY A 1 82 ? -9.440 -38.212 9.229 1.00 43.12 82 GLY A C 1
ATOM 635 O O . GLY A 1 82 ? -8.944 -37.715 8.229 1.00 43.12 82 GLY A O 1
ATOM 636 N N . ILE A 1 83 ? -8.759 -38.575 10.312 1.00 44.47 83 ILE A N 1
ATOM 637 C CA . ILE A 1 83 ? -7.425 -39.180 10.472 1.00 44.47 83 ILE A CA 1
ATOM 638 C C . ILE A 1 83 ? -6.485 -39.194 9.243 1.00 44.47 83 ILE A C 1
ATOM 640 O O . ILE A 1 83 ? -6.810 -39.755 8.208 1.00 44.47 83 ILE A O 1
ATOM 644 N N . ALA A 1 84 ? -5.290 -38.627 9.479 1.00 47.19 84 ALA A N 1
ATOM 645 C CA . ALA A 1 84 ? -3.939 -38.938 8.982 1.00 47.19 84 ALA A CA 1
ATOM 646 C C . ALA A 1 84 ? -3.762 -39.759 7.689 1.00 47.19 84 ALA A C 1
ATOM 648 O O . ALA A 1 84 ? -4.378 -40.794 7.518 1.00 47.19 84 ALA A O 1
ATOM 649 N N . GLN A 1 85 ? -2.748 -39.396 6.897 1.00 46.69 85 GLN A N 1
ATOM 650 C CA . GLN A 1 85 ? -1.570 -40.238 6.621 1.00 46.69 85 GLN A CA 1
ATOM 651 C C . GLN A 1 85 ? -0.555 -39.393 5.827 1.00 46.69 85 GLN A C 1
ATOM 653 O O . GLN A 1 85 ? -0.817 -38.918 4.725 1.00 46.69 85 GLN A O 1
ATOM 658 N N . ASN A 1 86 ? 0.619 -39.185 6.428 1.00 58.84 86 ASN A N 1
ATOM 659 C CA . ASN A 1 86 ? 1.851 -38.975 5.672 1.00 58.84 86 ASN A CA 1
ATOM 660 C C . ASN A 1 86 ? 2.036 -40.169 4.721 1.00 58.84 86 ASN A C 1
ATOM 662 O O . ASN A 1 86 ? 1.637 -41.263 5.104 1.00 58.84 86 ASN A O 1
ATOM 666 N N . SER A 1 87 ? 2.612 -39.981 3.529 1.00 52.41 87 SER A N 1
ATOM 667 C CA . SER A 1 87 ? 3.396 -41.017 2.838 1.00 52.41 87 SER A CA 1
ATOM 668 C C . SER A 1 87 ? 3.759 -40.596 1.408 1.00 52.41 87 SER A C 1
ATOM 670 O O . SER A 1 87 ? 2.896 -40.380 0.565 1.00 52.41 87 SER A O 1
ATOM 672 N N . HIS A 1 88 ? 5.073 -40.547 1.186 1.00 46.91 88 HIS A N 1
ATOM 673 C CA . HIS A 1 88 ? 5.782 -40.948 -0.028 1.00 46.91 88 HIS A CA 1
ATOM 674 C C . HIS A 1 88 ? 5.683 -40.096 -1.302 1.00 46.91 88 HIS A C 1
ATOM 676 O O . HIS A 1 88 ? 4.722 -40.115 -2.066 1.00 46.91 88 HIS A O 1
ATOM 682 N N . GLY A 1 89 ? 6.826 -39.469 -1.603 1.00 50.59 89 GLY A N 1
ATOM 683 C CA . GLY A 1 89 ? 7.263 -39.277 -2.976 1.00 50.59 89 GLY A CA 1
ATOM 684 C C . GLY A 1 89 ? 7.599 -40.615 -3.634 1.00 50.59 89 GLY A C 1
ATOM 685 O O . GLY A 1 89 ? 8.113 -41.532 -2.990 1.00 50.59 89 GLY A O 1
ATOM 686 N N . SER A 1 90 ? 7.333 -40.702 -4.932 1.00 52.62 90 SER A N 1
ATOM 687 C CA . SER A 1 90 ? 7.923 -41.717 -5.791 1.00 52.62 90 SER A CA 1
ATOM 688 C C . SER A 1 90 ? 8.070 -41.180 -7.209 1.00 52.62 90 SER A C 1
ATOM 690 O O . SER A 1 90 ? 7.127 -40.653 -7.799 1.00 52.62 90 SER A O 1
ATOM 692 N N . ASN A 1 91 ? 9.294 -41.321 -7.706 1.00 48.47 91 ASN A N 1
ATOM 693 C CA . ASN A 1 91 ? 9.690 -41.207 -9.099 1.00 48.47 91 ASN A CA 1
ATOM 694 C C . ASN A 1 91 ? 9.076 -42.334 -9.943 1.00 48.47 91 ASN A C 1
ATOM 696 O O . ASN A 1 91 ? 8.843 -43.438 -9.454 1.00 48.47 91 ASN A O 1
ATOM 700 N N . GLY A 1 92 ? 8.990 -42.082 -11.247 1.00 40.47 92 GLY A N 1
ATOM 701 C CA . GLY A 1 92 ? 8.886 -43.098 -12.293 1.00 40.47 92 GLY A CA 1
ATOM 702 C C . GLY A 1 92 ? 7.909 -42.651 -13.379 1.00 40.47 92 GLY A C 1
ATOM 703 O O . GLY A 1 92 ? 6.850 -42.133 -13.068 1.00 40.47 92 GLY A O 1
ATOM 704 N N . VAL A 1 93 ? 8.163 -42.798 -14.670 1.00 40.62 93 VAL A N 1
ATOM 705 C CA . VAL A 1 93 ? 9.300 -43.359 -15.394 1.00 40.62 93 VAL A CA 1
ATOM 706 C C . VAL A 1 93 ? 9.087 -42.981 -16.867 1.00 40.62 93 VAL A C 1
ATOM 708 O O . VAL A 1 93 ? 7.956 -42.931 -17.341 1.00 40.62 93 VAL A O 1
ATOM 711 N N . ASP A 1 94 ? 10.187 -42.648 -17.529 1.00 42.22 94 ASP A N 1
ATOM 712 C CA . ASP A 1 94 ? 10.526 -42.911 -18.930 1.00 42.22 94 ASP A CA 1
ATOM 713 C C . ASP A 1 94 ? 9.420 -43.025 -20.008 1.00 42.22 94 ASP A C 1
ATOM 715 O O . ASP A 1 94 ? 8.641 -43.978 -20.049 1.00 42.22 94 ASP A O 1
ATOM 719 N N . ARG A 1 95 ? 9.502 -42.133 -21.005 1.00 47.06 95 ARG A N 1
ATOM 720 C CA . ARG A 1 95 ? 9.664 -42.565 -22.403 1.00 47.06 95 ARG A CA 1
ATOM 721 C C . ARG A 1 95 ? 10.702 -41.689 -23.090 1.00 47.06 95 ARG A C 1
ATOM 723 O O . ARG A 1 95 ? 10.431 -40.538 -23.428 1.00 47.06 95 ARG A O 1
ATOM 730 N N . GLY A 1 96 ? 11.887 -42.259 -23.268 1.00 36.44 96 GLY A N 1
ATOM 731 C CA . GLY A 1 96 ? 12.938 -41.724 -24.121 1.00 36.44 96 GLY A CA 1
ATOM 732 C C . GLY A 1 96 ? 12.671 -41.872 -25.624 1.00 36.44 96 GLY A C 1
ATOM 733 O O . GLY A 1 96 ? 11.841 -42.671 -26.057 1.00 36.44 96 GLY A O 1
ATOM 734 N N . ALA A 1 97 ? 13.425 -41.079 -26.393 1.00 41.12 97 ALA A N 1
ATOM 735 C CA . ALA A 1 97 ? 14.092 -41.371 -27.674 1.00 41.12 97 ALA A CA 1
ATOM 736 C C . ALA A 1 97 ? 14.547 -40.017 -28.260 1.00 41.12 97 ALA A C 1
ATOM 738 O O . ALA A 1 97 ? 13.734 -39.103 -28.311 1.00 41.12 97 ALA A O 1
ATOM 739 N N . LYS A 1 98 ? 15.765 -39.754 -28.739 1.00 48.59 98 LYS A N 1
ATOM 740 C CA . LYS A 1 98 ? 17.041 -40.460 -28.943 1.00 48.59 98 LYS A CA 1
ATOM 741 C C . LYS A 1 98 ? 18.050 -39.362 -29.347 1.00 48.59 98 LYS A C 1
ATOM 743 O O . LYS A 1 98 ? 17.624 -38.427 -30.011 1.00 48.59 98 LYS A O 1
ATOM 748 N N . GLU A 1 99 ? 19.321 -39.541 -28.989 1.00 43.50 99 GLU A N 1
ATOM 749 C CA . GLU A 1 99 ? 20.566 -39.237 -29.742 1.00 43.50 99 GLU A CA 1
ATOM 750 C C . GLU A 1 99 ? 21.686 -38.930 -28.727 1.00 43.50 99 GLU A C 1
ATOM 752 O O . GLU A 1 99 ? 21.628 -37.971 -27.964 1.00 43.50 99 GLU A O 1
ATOM 757 N N . ASP A 1 100 ? 22.478 -39.948 -28.382 1.00 48.31 100 ASP A N 1
ATOM 758 C CA . ASP A 1 100 ? 23.798 -40.240 -28.972 1.00 48.31 100 ASP A CA 1
ATOM 759 C C . ASP A 1 100 ? 24.787 -39.086 -28.693 1.00 48.31 100 ASP A C 1
ATOM 761 O O . ASP A 1 100 ? 24.661 -37.994 -29.225 1.00 48.31 100 ASP A O 1
ATOM 765 N N . GLY A 1 101 ? 25.798 -39.184 -27.831 1.00 42.22 101 GLY A N 1
ATOM 766 C CA . GLY A 1 101 ? 26.496 -40.357 -27.324 1.00 42.22 101 GLY A CA 1
ATOM 767 C C . GLY A 1 101 ? 27.946 -40.345 -27.798 1.00 42.22 101 GLY A C 1
ATOM 768 O O . GLY A 1 101 ? 28.277 -41.106 -28.687 1.00 42.22 101 GLY A O 1
ATOM 769 N N . VAL A 1 102 ? 28.810 -39.527 -27.183 1.00 47.12 102 VAL A N 1
ATOM 770 C CA . VAL A 1 102 ? 30.248 -39.820 -27.011 1.00 47.12 102 VAL A CA 1
ATOM 771 C C . VAL A 1 102 ? 30.695 -39.160 -25.709 1.00 47.12 102 VAL A C 1
ATOM 773 O O . VAL A 1 102 ? 30.873 -37.947 -25.621 1.00 47.12 102 VAL A O 1
ATOM 776 N N . GLY A 1 103 ? 30.852 -39.978 -24.671 1.00 44.28 103 GLY A N 1
ATOM 777 C CA . GLY A 1 103 ? 31.746 -39.660 -23.568 1.00 44.28 103 GLY A CA 1
ATOM 778 C C . GLY A 1 103 ? 33.165 -40.085 -23.929 1.00 44.28 103 GLY A C 1
ATOM 779 O O . GLY A 1 103 ? 33.342 -40.956 -24.771 1.00 44.28 103 GLY A O 1
ATOM 780 N N . MET A 1 104 ? 34.160 -39.519 -23.251 1.00 41.31 104 MET A N 1
ATOM 781 C CA . MET A 1 104 ? 35.210 -40.307 -22.604 1.00 41.31 104 MET A CA 1
ATOM 782 C C . MET A 1 104 ? 36.064 -39.415 -21.699 1.00 41.31 104 MET A C 1
ATOM 784 O O . MET A 1 104 ? 36.506 -38.326 -22.053 1.00 41.31 104 MET A O 1
ATOM 788 N N . LYS A 1 105 ? 36.212 -39.919 -20.478 1.00 49.16 105 LYS A N 1
ATOM 789 C CA . LYS A 1 105 ? 37.091 -39.480 -19.399 1.00 49.16 105 LYS A CA 1
ATOM 790 C C . LYS A 1 105 ? 38.553 -39.817 -19.730 1.00 49.16 105 LYS A C 1
ATOM 792 O O . LYS A 1 105 ? 38.798 -40.851 -20.334 1.00 49.16 105 LYS A O 1
ATOM 797 N N . LEU A 1 106 ? 39.449 -39.007 -19.158 1.00 43.41 106 LEU A N 1
ATOM 798 C CA . LEU A 1 106 ? 40.742 -39.350 -18.535 1.00 43.41 106 LEU A CA 1
ATOM 799 C C . LEU A 1 106 ? 41.749 -40.199 -19.336 1.00 43.41 106 LEU A C 1
ATOM 801 O O . LEU A 1 106 ? 41.555 -41.398 -19.489 1.00 43.41 106 LEU A O 1
ATOM 805 N N . SER A 1 107 ? 42.916 -39.618 -19.636 1.00 40.59 107 SER A N 1
ATOM 806 C CA . SER A 1 107 ? 44.209 -40.201 -19.238 1.00 40.59 107 SER A CA 1
ATOM 807 C C . SER A 1 107 ? 45.345 -39.195 -19.423 1.00 40.59 107 SER A C 1
ATOM 809 O O . SER A 1 107 ? 45.467 -38.569 -20.473 1.00 40.59 107 SER A O 1
ATOM 811 N N . ASP A 1 108 ? 46.177 -39.100 -18.390 1.00 44.59 108 ASP A N 1
ATOM 812 C CA . ASP A 1 108 ? 47.559 -38.629 -18.416 1.00 44.59 108 ASP A CA 1
ATOM 813 C C . ASP A 1 108 ? 48.372 -39.331 -19.516 1.00 44.59 108 ASP A C 1
ATOM 815 O O . ASP A 1 108 ? 48.224 -40.541 -19.717 1.00 44.59 108 ASP A O 1
ATOM 819 N N . HIS A 1 109 ? 49.254 -38.587 -20.184 1.00 46.28 109 HIS A N 1
ATOM 820 C CA . HIS A 1 109 ? 50.423 -39.144 -20.862 1.00 46.28 109 HIS A CA 1
ATOM 821 C C . HIS A 1 109 ? 51.532 -38.088 -20.915 1.00 46.28 109 HIS A C 1
ATOM 823 O O . HIS A 1 109 ? 51.648 -37.301 -21.857 1.00 46.28 109 HIS A O 1
ATOM 829 N N . GLU A 1 110 ? 52.347 -38.089 -19.866 1.00 43.53 110 GLU A N 1
ATOM 830 C CA . GLU A 1 110 ? 53.696 -37.546 -19.880 1.00 43.53 110 GLU A CA 1
ATOM 831 C C . GLU A 1 110 ? 54.533 -38.334 -20.898 1.00 43.53 110 GLU A C 1
ATOM 833 O O . GLU A 1 110 ? 54.642 -39.558 -20.835 1.00 43.53 110 GLU A O 1
ATOM 838 N N . SER A 1 111 ? 55.100 -37.639 -21.879 1.00 47.06 111 SER A N 1
ATOM 839 C CA . SER A 1 111 ? 56.226 -38.135 -22.669 1.00 47.06 111 SER A CA 1
ATOM 840 C C . SER A 1 111 ? 57.017 -36.959 -23.206 1.00 47.06 111 SER A C 1
ATOM 842 O O . SER A 1 111 ? 56.771 -36.424 -24.285 1.00 47.06 111 SER A O 1
ATOM 844 N N . ASP A 1 112 ? 57.974 -36.586 -22.375 1.00 51.72 112 ASP A N 1
ATOM 845 C CA . ASP A 1 112 ? 59.182 -35.847 -22.683 1.00 51.72 112 ASP A CA 1
ATOM 846 C C . ASP A 1 112 ? 60.011 -36.613 -23.729 1.00 51.72 112 ASP A C 1
ATOM 848 O O . ASP A 1 112 ? 60.532 -37.678 -23.399 1.00 51.72 112 ASP A O 1
ATOM 852 N N . LYS A 1 113 ? 60.079 -36.110 -24.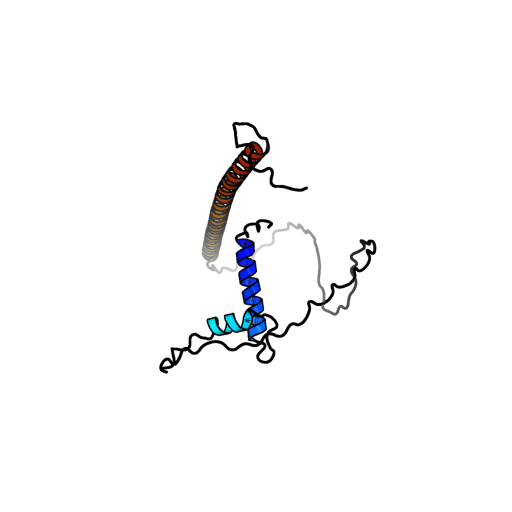977 1.00 47.66 113 LYS A N 1
ATOM 853 C CA . LYS A 1 113 ? 61.156 -36.349 -25.968 1.00 47.66 113 LYS A CA 1
ATOM 854 C C . LYS A 1 113 ? 61.191 -35.221 -27.017 1.00 47.66 113 LYS A C 1
ATOM 856 O O . LYS A 1 113 ? 60.579 -35.328 -28.076 1.00 47.66 113 LYS A O 1
ATOM 861 N N . ASN A 1 114 ? 61.956 -34.163 -26.755 1.00 44.00 114 ASN A N 1
ATOM 862 C CA . ASN A 1 114 ? 62.717 -33.475 -27.818 1.00 44.00 114 ASN A CA 1
ATOM 863 C C . ASN A 1 114 ? 64.030 -34.270 -28.062 1.00 44.00 114 ASN A C 1
ATOM 865 O O . ASN A 1 114 ? 64.367 -35.070 -27.185 1.00 44.00 114 ASN A O 1
ATOM 869 N N . PRO A 1 115 ? 64.844 -34.066 -29.130 1.00 58.56 115 PRO A N 1
ATOM 870 C CA . PRO A 1 115 ? 64.762 -33.116 -30.257 1.00 58.56 115 PRO A CA 1
ATOM 871 C C . PRO A 1 115 ? 65.064 -33.738 -31.655 1.00 58.56 115 PRO A C 1
ATOM 873 O O . PRO A 1 115 ? 65.852 -34.671 -31.773 1.00 58.56 115 PRO A O 1
ATOM 876 N N . LEU A 1 116 ? 64.528 -33.174 -32.744 1.00 45.78 116 LEU A N 1
ATOM 877 C CA . LEU A 1 116 ? 64.999 -33.412 -34.130 1.00 45.78 116 LEU A CA 1
ATOM 878 C C . LEU A 1 116 ? 64.419 -32.296 -35.019 1.00 45.78 116 LEU A C 1
ATOM 880 O O . LEU A 1 116 ? 63.274 -32.371 -35.440 1.00 45.78 116 LEU A O 1
ATOM 884 N N . MET A 1 117 ? 64.979 -31.093 -34.930 1.00 52.84 117 MET A N 1
ATOM 885 C CA . MET A 1 117 ? 65.998 -30.524 -35.822 1.00 52.84 117 MET A CA 1
ATOM 886 C C . MET A 1 117 ? 65.464 -30.164 -37.220 1.00 52.84 117 MET A C 1
ATOM 888 O O . MET A 1 117 ? 65.007 -31.006 -37.984 1.00 52.84 117 MET A O 1
ATOM 892 N N . ASP A 1 118 ? 65.534 -28.852 -37.463 1.00 51.41 118 ASP A N 1
ATOM 893 C CA . ASP A 1 118 ? 65.574 -28.154 -38.745 1.00 51.41 118 ASP A CA 1
ATOM 894 C C . ASP A 1 118 ? 64.299 -28.116 -39.595 1.00 51.41 118 ASP A C 1
ATOM 896 O O . ASP A 1 118 ? 64.060 -28.885 -40.521 1.00 51.41 118 ASP A O 1
ATOM 900 N N . THR A 1 119 ? 63.519 -27.064 -39.357 1.00 51.66 119 THR A N 1
ATOM 901 C CA . THR A 1 119 ? 62.822 -26.380 -40.448 1.00 51.66 119 THR A CA 1
ATOM 902 C C . THR A 1 119 ? 63.230 -24.914 -40.408 1.00 51.66 119 THR A C 1
ATOM 904 O O . THR A 1 119 ? 62.598 -24.084 -39.756 1.00 51.66 119 THR A O 1
ATOM 907 N N . ASP A 1 120 ? 64.337 -24.615 -41.088 1.00 67.38 120 ASP A N 1
ATOM 908 C CA . ASP A 1 120 ? 64.613 -23.276 -41.598 1.00 67.38 120 ASP A CA 1
ATOM 909 C C . ASP A 1 120 ? 63.508 -22.920 -42.599 1.00 67.38 120 ASP A C 1
ATOM 911 O O . ASP A 1 120 ? 63.437 -23.454 -43.703 1.00 67.38 120 ASP A O 1
ATOM 915 N N . SER A 1 121 ? 62.591 -22.055 -42.180 1.00 50.06 121 SER A N 1
ATOM 916 C CA . SER A 1 121 ? 61.720 -21.337 -43.100 1.00 50.06 121 SER A CA 1
ATOM 917 C C . SER A 1 121 ? 61.424 -19.970 -42.510 1.00 50.06 121 SER A C 1
ATOM 919 O O . SER A 1 121 ? 60.418 -19.739 -41.836 1.00 50.06 121 SER A O 1
ATOM 921 N N . SER A 1 122 ? 62.348 -19.051 -42.770 1.00 59.47 122 SER A N 1
ATOM 922 C CA . SER A 1 122 ? 62.196 -17.630 -42.490 1.00 59.47 122 SER A CA 1
ATOM 923 C C . SER A 1 122 ? 60.906 -17.063 -43.099 1.00 59.47 122 SER A C 1
ATOM 925 O O . SER A 1 122 ? 60.772 -16.879 -44.305 1.00 59.47 122 SER A O 1
ATOM 927 N N . THR A 1 123 ? 59.955 -16.704 -42.240 1.00 51.72 123 THR A N 1
ATOM 928 C CA . THR A 1 123 ? 59.003 -15.611 -42.475 1.00 51.72 123 THR A CA 1
ATOM 929 C C . THR A 1 123 ? 58.857 -14.865 -41.150 1.00 51.72 123 THR A C 1
ATOM 931 O O . THR A 1 123 ? 58.297 -15.428 -40.208 1.00 51.72 123 THR A O 1
ATOM 934 N N . PRO A 1 124 ? 59.340 -13.617 -41.011 1.00 49.41 124 PRO A N 1
ATOM 935 C CA . PRO A 1 124 ? 59.103 -12.843 -39.803 1.00 49.41 124 PRO A CA 1
ATOM 936 C C . PRO A 1 124 ? 57.659 -12.325 -39.837 1.00 49.41 124 PRO A C 1
ATOM 938 O O . PRO A 1 124 ? 57.388 -11.182 -40.195 1.00 49.41 124 PRO A O 1
ATOM 941 N N . ALA A 1 125 ? 56.695 -13.179 -39.497 1.00 49.03 125 ALA A N 1
ATOM 942 C CA . ALA A 1 125 ? 55.327 -12.743 -39.271 1.00 49.03 125 ALA A CA 1
ATOM 943 C C . ALA A 1 125 ? 55.251 -12.103 -37.879 1.00 49.03 125 ALA A C 1
ATOM 945 O O . ALA A 1 125 ? 55.323 -12.792 -36.867 1.00 49.03 125 ALA A O 1
ATOM 946 N N . LEU A 1 126 ? 55.132 -10.773 -37.860 1.00 52.16 126 LEU A N 1
ATOM 947 C CA . LEU A 1 126 ? 54.876 -9.891 -36.715 1.00 52.16 126 LEU A CA 1
ATOM 948 C C . LEU A 1 126 ? 54.048 -10.545 -35.587 1.00 52.16 126 LEU A C 1
ATOM 950 O O . LEU A 1 126 ? 52.827 -10.397 -35.520 1.00 52.16 126 LEU A O 1
ATOM 954 N N . TYR A 1 127 ? 54.711 -11.221 -34.650 1.00 48.66 127 TYR A N 1
ATOM 955 C CA . TYR A 1 127 ? 54.077 -11.827 -33.477 1.00 48.66 127 TYR A CA 1
ATOM 956 C C . TYR A 1 127 ? 54.490 -11.079 -32.207 1.00 48.66 127 TYR A C 1
ATOM 958 O O . TYR A 1 127 ? 55.121 -11.610 -31.306 1.00 48.66 127 TYR A O 1
ATOM 966 N N . GLY A 1 128 ? 54.148 -9.792 -32.154 1.00 50.88 128 GLY A N 1
ATOM 967 C CA . GLY A 1 128 ? 54.282 -8.970 -30.943 1.00 50.88 128 GLY A CA 1
ATOM 968 C C . GLY A 1 128 ? 53.009 -8.210 -30.566 1.00 50.88 128 GLY A C 1
ATOM 969 O O . GLY A 1 128 ? 52.885 -7.728 -29.441 1.00 50.88 128 GLY A O 1
ATOM 970 N N . ASP A 1 129 ? 52.041 -8.114 -31.481 1.00 48.94 129 ASP A N 1
ATOM 971 C CA . ASP A 1 129 ? 50.905 -7.198 -31.321 1.00 48.94 129 ASP A CA 1
ATOM 972 C C . ASP A 1 129 ? 49.635 -7.878 -30.767 1.00 48.94 129 ASP A C 1
ATOM 974 O O . ASP A 1 129 ? 48.871 -7.292 -29.995 1.00 48.94 129 ASP A O 1
ATOM 978 N N . LYS A 1 130 ? 49.439 -9.177 -31.045 1.00 49.38 13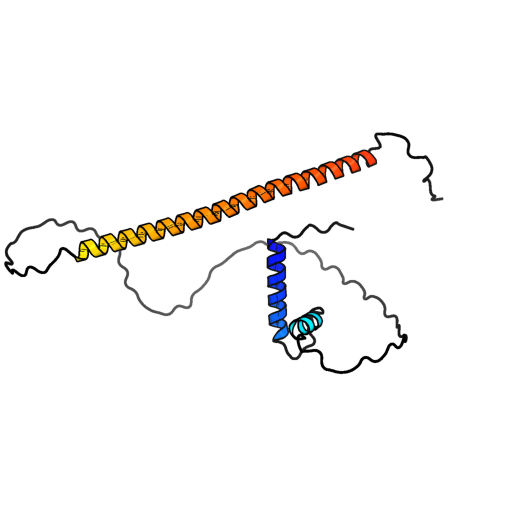0 LYS A N 1
ATOM 979 C CA . LYS A 1 130 ? 48.247 -9.919 -30.583 1.00 49.38 130 LYS A CA 1
ATOM 980 C C . LYS A 1 130 ? 48.253 -10.230 -29.079 1.00 49.38 130 LYS A C 1
ATOM 982 O O . LYS A 1 130 ? 47.184 -10.335 -28.481 1.00 49.38 130 LYS A O 1
ATOM 987 N N . GLU A 1 131 ? 49.428 -10.340 -28.458 1.00 51.94 131 GLU A N 1
ATOM 988 C CA . GLU A 1 131 ? 49.597 -10.508 -27.002 1.00 51.94 131 GLU A CA 1
ATOM 989 C C . GLU A 1 131 ? 49.203 -9.232 -26.238 1.00 51.94 131 GLU A C 1
ATOM 991 O O . GLU A 1 131 ? 48.463 -9.289 -25.249 1.00 51.94 131 GLU A O 1
ATOM 996 N N . LYS A 1 132 ? 49.605 -8.053 -26.741 1.00 51.81 132 LYS A N 1
ATOM 997 C CA . LYS A 1 132 ? 49.276 -6.748 -26.138 1.00 51.81 132 LYS A CA 1
ATOM 998 C C . LYS A 1 132 ? 47.789 -6.394 -26.256 1.00 51.81 132 LYS A C 1
ATOM 1000 O O . LYS A 1 132 ? 47.227 -5.802 -25.331 1.00 51.81 132 LYS A O 1
ATOM 1005 N N . MET A 1 133 ? 47.122 -6.784 -27.349 1.00 53.56 133 MET A N 1
ATOM 1006 C CA . MET A 1 133 ? 45.663 -6.631 -27.475 1.00 53.56 133 MET A CA 1
ATOM 1007 C C . MET A 1 133 ? 44.888 -7.539 -26.505 1.00 53.56 133 MET A C 1
ATOM 1009 O O . MET A 1 133 ? 43.923 -7.090 -25.879 1.00 53.56 133 MET A O 1
ATOM 1013 N N . LYS A 1 134 ? 45.313 -8.799 -26.327 1.00 58.16 134 LYS A N 1
ATOM 1014 C CA . LYS A 1 134 ? 44.662 -9.749 -25.405 1.00 58.16 134 LYS A CA 1
ATOM 1015 C C . LYS A 1 134 ? 44.811 -9.329 -23.942 1.00 58.16 134 LYS A C 1
ATOM 1017 O O . LYS A 1 134 ? 43.830 -9.348 -23.204 1.00 58.16 134 LYS A O 1
ATOM 1022 N N . SER A 1 135 ? 45.991 -8.867 -23.534 1.00 57.72 135 SER A N 1
ATOM 1023 C CA . SER A 1 135 ? 46.245 -8.400 -22.162 1.00 57.72 135 SER A CA 1
ATOM 1024 C C . SER A 1 135 ? 45.501 -7.094 -21.822 1.00 57.72 135 SER A C 1
ATOM 1026 O O . SER A 1 135 ? 44.968 -6.969 -20.717 1.00 57.72 135 SER A O 1
ATOM 1028 N N . LYS A 1 136 ? 45.322 -6.167 -22.780 1.00 63.84 136 LYS A N 1
ATOM 1029 C CA . LYS A 1 136 ? 44.410 -5.008 -22.620 1.00 63.84 136 LYS A CA 1
ATOM 1030 C C . LYS A 1 136 ? 42.929 -5.414 -22.521 1.00 63.84 136 LYS A C 1
ATOM 1032 O O . LYS A 1 136 ? 42.186 -4.841 -21.721 1.00 63.84 136 LYS A O 1
ATOM 1037 N N . SER A 1 137 ? 42.491 -6.419 -23.281 1.00 61.38 137 SER A N 1
ATOM 1038 C CA . SER A 1 137 ? 41.115 -6.950 -23.229 1.00 61.38 137 SER A CA 1
ATOM 1039 C C . SER A 1 137 ? 40.808 -7.678 -21.907 1.00 61.38 137 SER A C 1
ATOM 1041 O O . SER A 1 137 ? 39.750 -7.487 -21.304 1.00 61.38 137 SER A O 1
ATOM 1043 N N . LEU A 1 138 ? 41.762 -8.456 -21.386 1.00 68.12 138 LEU A N 1
ATOM 1044 C CA . LEU A 1 138 ? 41.635 -9.119 -20.083 1.00 68.12 138 LEU A CA 1
ATOM 1045 C C . LEU A 1 138 ? 41.598 -8.109 -18.927 1.00 68.12 138 LEU A C 1
ATOM 1047 O O . LEU A 1 138 ? 40.764 -8.240 -18.029 1.00 68.12 138 LEU A O 1
ATOM 1051 N N . LYS A 1 139 ? 42.430 -7.059 -18.977 1.00 71.94 139 LYS A N 1
ATOM 1052 C CA . LYS A 1 139 ? 42.441 -5.991 -17.966 1.00 71.94 139 LYS A CA 1
ATOM 1053 C C . LYS A 1 139 ? 41.134 -5.192 -17.940 1.00 71.94 139 LYS A C 1
ATOM 1055 O O . LYS A 1 139 ? 40.548 -5.017 -16.878 1.00 71.94 139 LYS A O 1
ATOM 1060 N N . THR A 1 140 ? 40.609 -4.801 -19.100 1.00 72.94 140 THR A N 1
ATOM 1061 C CA . THR A 1 140 ? 39.314 -4.094 -19.188 1.00 72.94 140 THR A CA 1
ATOM 1062 C C . THR A 1 140 ? 38.132 -4.951 -18.718 1.00 72.94 140 THR A C 1
ATOM 1064 O O . THR A 1 140 ? 37.214 -4.435 -18.076 1.00 72.94 140 THR A O 1
ATOM 1067 N N . ARG A 1 141 ? 38.155 -6.273 -18.955 1.00 72.25 141 ARG A N 1
ATOM 1068 C CA . ARG A 1 141 ? 37.165 -7.205 -18.383 1.00 72.25 141 ARG A CA 1
ATOM 1069 C C . ARG A 1 141 ? 37.277 -7.329 -16.861 1.00 72.25 141 ARG A C 1
ATOM 1071 O O . ARG A 1 141 ? 36.241 -7.387 -16.198 1.00 72.25 141 ARG A O 1
ATOM 1078 N N . ALA A 1 142 ? 38.491 -7.355 -16.309 1.00 82.12 142 ALA A N 1
ATOM 1079 C CA . ALA A 1 142 ? 38.712 -7.404 -14.865 1.00 82.12 142 ALA A CA 1
ATOM 1080 C C . ALA A 1 142 ? 38.211 -6.128 -14.164 1.00 82.12 142 ALA A C 1
ATOM 1082 O O . ALA A 1 142 ? 37.463 -6.231 -13.193 1.00 82.12 142 ALA A O 1
ATOM 1083 N N . ASP A 1 143 ? 38.518 -4.945 -14.706 1.00 79.38 143 ASP A N 1
ATOM 1084 C CA . ASP A 1 143 ? 38.019 -3.658 -14.198 1.00 79.38 143 ASP A CA 1
ATOM 1085 C C . ASP A 1 143 ? 36.486 -3.558 -14.274 1.00 79.38 143 ASP A C 1
ATOM 1087 O O . ASP A 1 143 ? 35.825 -3.189 -13.301 1.00 79.38 143 ASP A O 1
ATOM 1091 N N . LYS A 1 144 ? 35.877 -3.983 -15.392 1.00 82.31 144 LYS A N 1
ATOM 1092 C CA . LYS A 1 144 ? 34.410 -4.024 -15.525 1.00 82.31 144 LYS A CA 1
ATOM 1093 C C . LYS A 1 144 ? 33.760 -4.989 -14.525 1.00 82.31 144 LYS A C 1
ATOM 1095 O O . LYS A 1 144 ? 32.683 -4.698 -14.009 1.00 82.31 144 LYS A O 1
ATOM 1100 N N . LYS A 1 145 ? 34.398 -6.130 -14.243 1.00 85.25 145 LYS A N 1
ATOM 1101 C CA . LYS A 1 145 ? 33.922 -7.102 -13.245 1.00 85.25 145 LYS A CA 1
ATOM 1102 C C . LYS A 1 145 ? 34.061 -6.568 -11.818 1.00 85.25 145 LYS A C 1
ATOM 1104 O O . LYS A 1 145 ? 33.166 -6.806 -11.012 1.00 85.25 145 LYS A O 1
ATOM 1109 N N . LYS A 1 146 ? 35.141 -5.839 -11.521 1.00 88.69 146 LYS A N 1
ATOM 1110 C CA . LYS A 1 146 ? 35.358 -5.179 -10.228 1.00 88.69 146 LYS A CA 1
ATOM 1111 C C . LYS A 1 146 ? 34.270 -4.141 -9.954 1.00 88.69 146 LYS A C 1
ATOM 1113 O O . LYS A 1 146 ? 33.635 -4.224 -8.911 1.00 88.69 146 LYS A O 1
ATOM 1118 N N . ARG A 1 147 ? 33.984 -3.265 -10.924 1.00 85.00 147 ARG A N 1
ATOM 1119 C CA . ARG A 1 147 ? 32.935 -2.244 -10.790 1.00 85.00 147 ARG A CA 1
ATOM 1120 C C . ARG A 1 147 ? 31.548 -2.850 -10.546 1.00 85.00 147 ARG A C 1
ATOM 1122 O O . ARG A 1 147 ? 30.858 -2.414 -9.641 1.00 85.00 147 ARG A O 1
ATOM 1129 N N . ARG A 1 148 ? 31.170 -3.913 -11.272 1.00 82.50 148 ARG A N 1
ATOM 1130 C CA . ARG A 1 148 ? 29.888 -4.607 -11.021 1.00 82.50 148 ARG A CA 1
ATOM 1131 C C . ARG A 1 148 ? 29.783 -5.164 -9.600 1.00 82.50 148 ARG A C 1
ATOM 1133 O O . ARG A 1 148 ? 28.722 -5.090 -9.002 1.00 82.50 148 ARG A O 1
ATOM 1140 N N . ARG A 1 149 ? 30.867 -5.738 -9.069 1.00 89.44 149 ARG A N 1
ATOM 1141 C CA . ARG A 1 149 ? 30.886 -6.274 -7.699 1.00 89.44 149 ARG A CA 1
ATOM 1142 C C . ARG A 1 149 ? 30.758 -5.163 -6.655 1.00 89.44 149 ARG A C 1
ATOM 1144 O O . ARG A 1 149 ? 30.134 -5.375 -5.626 1.00 89.44 149 ARG A O 1
ATOM 1151 N N . GLU A 1 150 ? 31.376 -4.017 -6.910 1.00 90.06 150 GLU A N 1
ATOM 1152 C CA . GLU A 1 150 ? 31.300 -2.841 -6.042 1.00 90.06 150 GLU A CA 1
ATOM 1153 C C . GLU A 1 150 ? 29.887 -2.246 -6.031 1.00 90.06 150 GLU A C 1
ATOM 1155 O O . GLU A 1 150 ? 29.330 -2.051 -4.959 1.00 90.06 150 GLU A O 1
ATOM 1160 N N . GLU A 1 151 ? 29.258 -2.099 -7.201 1.00 91.75 151 GLU A N 1
ATOM 1161 C CA . GLU A 1 151 ? 27.848 -1.698 -7.327 1.00 91.75 151 GLU A CA 1
ATOM 1162 C C . GLU A 1 151 ? 26.910 -2.684 -6.599 1.00 91.75 151 GLU A C 1
ATOM 1164 O O . GLU A 1 151 ? 26.025 -2.273 -5.852 1.00 91.75 151 GLU A O 1
ATOM 1169 N N . GLU A 1 152 ? 27.116 -3.996 -6.778 1.00 90.25 152 GLU A N 1
ATOM 1170 C CA . GLU A 1 152 ? 26.345 -5.038 -6.083 1.00 90.25 152 GLU A CA 1
ATOM 1171 C C . GLU A 1 152 ? 26.515 -4.938 -4.551 1.00 90.25 152 GLU A C 1
ATOM 1173 O O . GLU A 1 152 ? 25.531 -5.014 -3.815 1.00 90.25 152 GLU A O 1
ATOM 1178 N N . TRP A 1 153 ? 27.737 -4.698 -4.06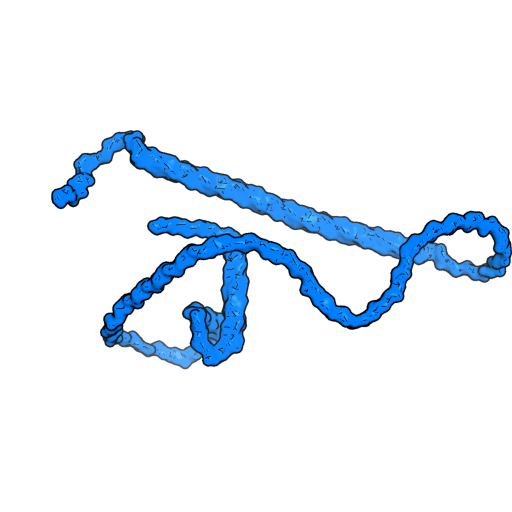5 1.00 95.12 153 TRP A N 1
ATOM 1179 C CA . TRP A 1 153 ? 28.019 -4.484 -2.642 1.00 95.12 153 TRP A CA 1
ATOM 1180 C C . TRP A 1 153 ? 27.376 -3.205 -2.094 1.00 95.12 153 TRP A C 1
ATOM 1182 O O . TRP A 1 153 ? 26.845 -3.215 -0.985 1.00 95.12 153 TRP A O 1
ATOM 1192 N N . GLU A 1 154 ? 27.392 -2.106 -2.848 1.00 94.88 154 GLU A N 1
ATOM 1193 C CA . GLU A 1 154 ? 26.741 -0.858 -2.442 1.00 94.88 154 GLU A CA 1
ATOM 1194 C C . GLU A 1 154 ? 25.223 -1.017 -2.331 1.00 94.88 154 GLU A C 1
ATOM 1196 O O . GLU A 1 154 ? 24.625 -0.540 -1.365 1.00 94.88 154 GLU A O 1
ATOM 1201 N N . VAL A 1 155 ? 24.598 -1.735 -3.267 1.00 94.94 155 VAL A N 1
ATOM 1202 C CA . VAL A 1 155 ? 23.163 -2.045 -3.200 1.00 94.94 155 VAL A CA 1
ATOM 1203 C C . VAL A 1 155 ? 22.845 -2.905 -1.974 1.00 94.94 155 VAL A C 1
ATOM 1205 O O . VAL A 1 155 ? 21.884 -2.612 -1.258 1.00 94.94 155 VAL A O 1
ATOM 1208 N N . GLU A 1 156 ? 23.656 -3.928 -1.695 1.00 93.50 156 GLU A N 1
ATOM 1209 C CA . GLU A 1 156 ? 23.497 -4.772 -0.504 1.00 93.50 156 GLU A CA 1
ATOM 1210 C C . GLU A 1 156 ? 23.673 -3.956 0.785 1.00 93.50 156 GLU A C 1
ATOM 1212 O O . GLU A 1 156 ? 22.873 -4.065 1.712 1.00 93.50 156 GLU A O 1
ATOM 1217 N N . LYS A 1 157 ? 24.663 -3.059 0.827 1.00 96.38 157 LYS A N 1
ATOM 1218 C CA . LYS A 1 157 ? 24.887 -2.150 1.956 1.00 96.38 157 LYS A CA 1
ATOM 1219 C C . LYS A 1 157 ? 23.679 -1.244 2.199 1.00 96.38 157 LYS A C 1
ATOM 1221 O O . LYS A 1 157 ? 23.230 -1.124 3.336 1.00 96.38 157 LYS A O 1
ATOM 1226 N N . MET A 1 158 ? 23.129 -0.636 1.146 1.00 95.81 158 MET A N 1
ATOM 1227 C CA . MET A 1 158 ? 21.936 0.216 1.241 1.00 95.81 158 MET A CA 1
ATOM 1228 C C . MET A 1 158 ? 20.720 -0.569 1.748 1.00 95.81 158 MET A C 1
ATOM 1230 O O . MET A 1 158 ? 19.938 -0.056 2.551 1.00 95.81 158 MET A O 1
ATOM 1234 N N . ARG A 1 159 ? 20.569 -1.828 1.319 1.00 95.75 159 ARG A N 1
ATOM 1235 C CA . ARG A 1 159 ? 19.522 -2.732 1.810 1.00 95.75 159 ARG A CA 1
ATOM 1236 C C . ARG A 1 159 ? 19.708 -3.058 3.290 1.00 95.75 159 ARG A C 1
ATOM 1238 O O . ARG A 1 159 ? 18.760 -2.899 4.055 1.00 95.75 159 ARG A O 1
ATOM 1245 N N . ALA A 1 160 ? 20.909 -3.468 3.692 1.00 96.81 160 ALA A N 1
ATOM 1246 C CA . ALA A 1 160 ? 21.224 -3.792 5.080 1.00 96.81 160 ALA A CA 1
ATOM 1247 C C . ALA A 1 160 ? 20.988 -2.587 6.007 1.00 96.81 160 ALA A C 1
ATOM 1249 O O . ALA A 1 160 ? 20.424 -2.733 7.091 1.00 96.81 160 ALA A O 1
ATOM 1250 N N . GLU A 1 161 ? 21.341 -1.378 5.562 1.00 94.69 161 GLU A N 1
ATOM 1251 C CA . GLU A 1 161 ? 21.077 -0.146 6.309 1.00 94.69 161 GLU A CA 1
ATOM 1252 C C . GLU A 1 161 ? 19.572 0.151 6.433 1.00 94.69 161 GLU A C 1
ATOM 1254 O O . GLU A 1 161 ? 19.101 0.557 7.499 1.00 94.69 161 GLU A O 1
ATOM 1259 N N . ALA A 1 162 ? 18.792 -0.070 5.370 1.00 96.25 162 ALA A N 1
ATOM 1260 C CA . ALA A 1 162 ? 17.339 0.085 5.415 1.00 96.25 162 ALA A CA 1
ATOM 1261 C C . ALA A 1 162 ? 16.681 -0.930 6.366 1.00 96.25 162 ALA A C 1
ATOM 1263 O O . ALA A 1 162 ? 15.779 -0.568 7.123 1.00 96.25 162 ALA A O 1
ATOM 1264 N N . GLU A 1 163 ? 17.152 -2.178 6.369 1.00 95.56 163 GLU A N 1
ATOM 1265 C CA . GLU A 1 163 ? 16.686 -3.211 7.296 1.00 95.56 163 GLU A CA 1
ATOM 1266 C C . GLU A 1 163 ? 17.036 -2.855 8.749 1.00 95.56 163 GLU A C 1
ATOM 1268 O O . GLU A 1 163 ? 16.162 -2.923 9.610 1.00 95.56 163 GLU A O 1
ATOM 1273 N N . ALA A 1 164 ? 18.250 -2.365 9.027 1.00 96.81 164 ALA A N 1
ATOM 1274 C CA . ALA A 1 164 ? 18.637 -1.895 10.361 1.00 96.81 164 ALA A CA 1
ATOM 1275 C C . ALA A 1 164 ? 17.726 -0.762 10.875 1.00 96.81 164 ALA A C 1
ATOM 1277 O O . ALA A 1 164 ? 17.260 -0.801 12.014 1.00 96.81 164 ALA A O 1
ATOM 1278 N N . LYS A 1 165 ? 17.395 0.215 10.019 1.00 97.19 165 LYS A N 1
ATOM 1279 C CA . LYS A 1 165 ? 16.442 1.288 10.361 1.00 97.19 165 LYS A CA 1
ATOM 1280 C C . LYS A 1 165 ? 15.026 0.758 10.593 1.00 97.19 165 LYS A C 1
ATOM 1282 O O . LYS A 1 165 ? 14.315 1.287 11.444 1.00 97.19 165 LYS A O 1
ATOM 1287 N N . SER A 1 166 ? 14.615 -0.282 9.865 1.00 97.12 166 SER A N 1
ATOM 1288 C CA . SER A 1 166 ? 13.328 -0.944 10.100 1.00 97.12 166 SER A CA 1
ATOM 1289 C C . SER A 1 166 ? 13.279 -1.578 11.488 1.00 97.12 166 SER A C 1
ATOM 1291 O O . SER A 1 166 ? 12.300 -1.378 12.202 1.00 97.12 166 SER A O 1
ATOM 1293 N N . TRP A 1 167 ? 14.339 -2.283 11.893 1.00 97.56 167 TRP A N 1
ATOM 1294 C CA . TRP A 1 167 ? 14.422 -2.901 13.219 1.00 97.56 167 TRP A CA 1
ATOM 1295 C C . TRP A 1 167 ? 14.365 -1.873 14.351 1.00 97.56 167 TRP A C 1
ATOM 1297 O O . TRP A 1 167 ? 13.682 -2.096 15.346 1.00 97.56 167 TRP A O 1
ATOM 1307 N N . GLU A 1 168 ? 15.008 -0.719 14.176 1.00 96.12 168 GLU A N 1
ATOM 1308 C CA . GLU A 1 168 ? 14.943 0.403 15.121 1.00 96.12 168 GLU A CA 1
ATOM 1309 C C . GLU A 1 168 ? 13.508 0.946 15.283 1.00 96.12 168 GLU A C 1
ATOM 1311 O O . GLU A 1 168 ? 13.037 1.194 16.395 1.00 96.12 168 GLU A O 1
ATOM 1316 N N . ILE A 1 169 ? 12.787 1.126 14.171 1.00 97.88 169 ILE A N 1
ATOM 1317 C CA . ILE A 1 169 ? 11.391 1.590 14.185 1.00 97.88 169 ILE A CA 1
ATOM 1318 C C . ILE A 1 169 ? 10.482 0.545 14.836 1.00 97.88 169 ILE A C 1
ATOM 1320 O O . ILE A 1 169 ? 9.627 0.896 15.654 1.00 97.88 169 ILE A O 1
ATOM 1324 N N . ASP A 1 170 ? 10.662 -0.730 14.494 1.00 97.31 170 ASP A N 1
ATOM 1325 C CA . ASP A 1 170 ? 9.873 -1.819 15.064 1.00 97.31 170 ASP A CA 1
ATOM 1326 C C . ASP A 1 170 ? 10.113 -1.960 16.569 1.00 97.31 170 ASP A C 1
ATOM 1328 O O . ASP A 1 170 ? 9.148 -2.138 17.315 1.00 97.31 170 ASP A O 1
ATOM 1332 N N . LEU A 1 171 ? 11.350 -1.775 17.041 1.00 98.12 171 LEU A N 1
ATOM 1333 C CA . LEU A 1 171 ? 11.661 -1.758 18.469 1.00 98.12 171 LEU A CA 1
ATOM 1334 C C . LEU A 1 171 ? 10.885 -0.644 19.191 1.00 98.12 171 LEU A C 1
ATOM 1336 O O . LEU A 1 171 ? 10.147 -0.927 20.136 1.00 98.12 171 LEU A O 1
ATOM 1340 N N . LYS A 1 172 ? 10.929 0.594 18.682 1.00 98.25 172 LYS A N 1
ATOM 1341 C CA . LYS A 1 172 ? 10.154 1.726 19.235 1.00 98.25 172 LYS A CA 1
ATOM 1342 C C . LYS A 1 172 ? 8.651 1.466 19.216 1.00 98.25 172 LYS A C 1
ATOM 1344 O O . LYS A 1 172 ? 7.941 1.774 20.172 1.00 98.25 172 LYS A O 1
ATOM 1349 N N . ARG A 1 173 ? 8.144 0.858 18.141 1.00 98.31 173 ARG A N 1
ATOM 1350 C CA . ARG A 1 173 ? 6.735 0.467 18.035 1.00 98.31 173 ARG A CA 1
ATOM 1351 C C . ARG A 1 173 ? 6.359 -0.552 19.111 1.00 98.31 173 ARG A C 1
ATOM 1353 O O . ARG A 1 173 ? 5.288 -0.427 19.706 1.00 98.31 173 ARG A O 1
ATOM 1360 N N . THR A 1 174 ? 7.205 -1.552 19.356 1.00 98.19 174 THR A N 1
ATOM 1361 C CA . THR A 1 174 ? 6.956 -2.555 20.401 1.00 98.19 174 THR A CA 1
ATOM 1362 C C . THR A 1 174 ? 7.012 -1.962 21.802 1.00 98.19 174 THR A C 1
ATOM 1364 O O . THR A 1 174 ? 6.165 -2.310 22.619 1.00 98.19 174 THR A O 1
ATOM 1367 N N . GLU A 1 175 ? 7.920 -1.019 22.059 1.00 97.81 175 GLU A N 1
ATOM 1368 C CA . GLU A 1 175 ? 8.016 -0.308 23.335 1.00 97.81 175 GLU A CA 1
ATOM 1369 C C . GLU A 1 175 ? 6.753 0.509 23.624 1.00 97.81 175 GLU A C 1
ATOM 1371 O O . GLU A 1 175 ? 6.159 0.372 24.693 1.00 97.81 175 GLU A O 1
ATOM 1376 N N . ILE A 1 176 ? 6.275 1.295 22.651 1.00 98.44 176 ILE A N 1
ATOM 1377 C CA . ILE A 1 176 ? 5.021 2.054 22.783 1.00 98.44 176 ILE A CA 1
ATOM 1378 C C . ILE A 1 176 ? 3.855 1.111 23.096 1.00 98.44 176 ILE A C 1
ATOM 1380 O O . ILE A 1 176 ? 3.043 1.392 23.984 1.00 98.44 176 ILE A O 1
ATOM 1384 N N . LEU A 1 177 ? 3.774 -0.024 22.393 1.00 98.25 177 LEU A N 1
ATOM 1385 C CA . LEU A 1 177 ? 2.748 -1.032 22.651 1.00 98.25 177 LEU A CA 1
ATOM 1386 C C . LEU A 1 177 ? 2.868 -1.602 24.067 1.00 98.25 177 LEU A C 1
ATOM 1388 O O . LEU A 1 177 ? 1.864 -1.665 24.769 1.00 98.25 177 LEU A O 1
ATOM 1392 N N . ALA A 1 178 ? 4.065 -1.998 24.493 1.00 98.12 178 ALA A N 1
ATOM 1393 C CA . ALA A 1 178 ? 4.297 -2.585 25.808 1.00 98.12 178 ALA A CA 1
ATOM 1394 C C . ALA A 1 178 ? 3.956 -1.604 26.937 1.00 98.12 178 ALA A C 1
ATOM 1396 O O . ALA A 1 178 ? 3.213 -1.962 27.849 1.00 98.12 178 ALA A O 1
ATOM 1397 N N . ASN A 1 179 ? 4.409 -0.352 26.830 1.00 97.31 179 ASN A N 1
ATOM 1398 C CA . ASN A 1 179 ? 4.088 0.710 27.784 1.00 97.31 179 ASN A CA 1
ATOM 1399 C C . ASN A 1 179 ? 2.576 0.950 27.871 1.00 97.31 179 ASN A C 1
ATOM 1401 O O . ASN A 1 179 ? 2.025 1.060 28.964 1.00 97.31 179 ASN A O 1
ATOM 1405 N N . THR A 1 180 ? 1.886 0.954 26.728 1.00 97.94 180 THR A N 1
ATOM 1406 C CA . THR A 1 180 ? 0.423 1.092 26.686 1.00 97.94 180 THR A CA 1
ATOM 1407 C C . THR A 1 180 ? -0.268 -0.077 27.386 1.00 97.94 180 THR A C 1
ATOM 1409 O O . THR A 1 180 ? -1.175 0.131 28.188 1.00 97.94 180 THR A O 1
ATOM 1412 N N . GLN A 1 181 ? 0.165 -1.312 27.118 1.00 97.38 181 GLN A N 1
ATOM 1413 C CA . GLN A 1 181 ? -0.401 -2.494 27.770 1.00 97.38 181 GLN A CA 1
ATOM 1414 C C . GLN A 1 181 ? -0.159 -2.482 29.280 1.00 97.38 181 GLN A C 1
ATOM 1416 O O . GLN A 1 181 ? -1.042 -2.871 30.041 1.00 97.38 181 GLN A O 1
ATOM 1421 N N . LEU A 1 182 ? 1.010 -2.011 29.722 1.00 96.44 182 LEU A N 1
ATOM 1422 C CA . LEU A 1 182 ? 1.334 -1.900 31.139 1.00 96.44 182 LEU A CA 1
ATOM 1423 C C . LEU A 1 182 ? 0.439 -0.877 31.846 1.00 96.44 182 LEU A C 1
ATOM 1425 O O . LEU A 1 182 ? -0.056 -1.156 32.936 1.00 96.44 182 LEU A O 1
ATOM 1429 N N . GLU A 1 183 ? 0.191 0.275 31.223 1.00 94.94 183 GLU A N 1
ATOM 1430 C CA . GLU A 1 183 ? -0.700 1.291 31.786 1.00 94.94 183 GLU A CA 1
ATOM 1431 C C . GLU A 1 183 ? -2.147 0.783 31.869 1.00 94.94 183 GLU A C 1
ATOM 1433 O O . GLU A 1 183 ? -2.800 0.923 32.903 1.00 94.94 183 GLU A O 1
ATOM 1438 N N . ILE A 1 184 ? -2.618 0.080 30.833 1.00 94.69 184 ILE A N 1
ATOM 1439 C CA . ILE A 1 184 ? -3.919 -0.602 30.851 1.00 94.69 184 ILE A CA 1
ATOM 1440 C C . ILE A 1 184 ? -3.980 -1.616 32.001 1.00 94.69 184 ILE A C 1
ATOM 1442 O O . ILE A 1 184 ? -4.935 -1.621 32.779 1.00 94.69 184 ILE A O 1
ATOM 1446 N N . ALA A 1 185 ? -2.958 -2.459 32.146 1.00 93.69 185 ALA A N 1
ATOM 1447 C CA . ALA A 1 185 ? -2.899 -3.451 33.211 1.00 93.69 185 ALA A CA 1
ATOM 1448 C C . ALA A 1 185 ? -2.887 -2.803 34.604 1.00 93.69 185 ALA A C 1
ATOM 1450 O O . ALA A 1 185 ? -3.551 -3.309 35.504 1.00 93.69 185 ALA A O 1
ATOM 1451 N N . ARG A 1 186 ? -2.201 -1.667 34.786 1.00 92.44 186 ARG A N 1
ATOM 1452 C CA . ARG A 1 186 ? -2.200 -0.906 36.045 1.00 92.44 186 ARG A CA 1
ATOM 1453 C C . ARG A 1 186 ? -3.594 -0.380 36.394 1.00 92.44 186 ARG A C 1
ATOM 1455 O O . ARG A 1 186 ? -3.999 -0.496 37.551 1.00 92.44 186 ARG A O 1
ATOM 1462 N N . LEU A 1 187 ? -4.332 0.140 35.409 1.00 89.19 187 LEU A N 1
ATOM 1463 C CA . LEU A 1 187 ? -5.721 0.576 35.589 1.00 89.19 187 LEU A CA 1
ATOM 1464 C C . LEU A 1 187 ? -6.628 -0.594 35.995 1.00 89.19 187 LEU A C 1
ATOM 1466 O O . LEU A 1 187 ? -7.427 -0.462 36.919 1.00 89.19 187 LEU A O 1
ATOM 1470 N N . PHE A 1 188 ? -6.468 -1.758 35.359 1.00 87.94 188 PHE A N 1
ATOM 1471 C CA . PHE A 1 188 ? -7.240 -2.957 35.704 1.00 87.94 188 PHE A CA 1
ATOM 1472 C C . PHE A 1 188 ? -6.814 -3.609 37.031 1.00 87.94 188 PHE A C 1
ATOM 1474 O O . PHE A 1 188 ? -7.643 -4.236 37.685 1.00 87.94 188 PHE A O 1
ATOM 1481 N N . ALA A 1 189 ? -5.559 -3.449 37.456 1.00 83.31 189 ALA A N 1
ATOM 1482 C CA . ALA A 1 189 ? -5.033 -3.991 38.711 1.00 83.31 189 ALA A CA 1
ATOM 1483 C C . ALA A 1 189 ? -5.362 -3.132 39.951 1.00 83.31 189 ALA A C 1
ATOM 1485 O O . ALA A 1 189 ? -5.024 -3.521 41.067 1.00 83.31 189 ALA A O 1
ATOM 1486 N N . GLY A 1 190 ? -6.026 -1.980 39.788 1.00 66.06 190 GLY A N 1
ATOM 1487 C CA . GLY A 1 190 ? -6.621 -1.228 40.900 1.00 66.06 190 GLY A CA 1
ATOM 1488 C C . GLY A 1 190 ? -5.639 -0.485 41.815 1.00 66.06 190 GLY A C 1
ATOM 1489 O O . GLY A 1 190 ? -6.006 -0.112 42.930 1.00 66.06 190 GLY A O 1
ATOM 1490 N N . VAL A 1 191 ? -4.401 -0.227 41.382 1.00 63.91 191 VAL A N 1
ATOM 1491 C CA . VAL A 1 191 ? -3.418 0.504 42.201 1.00 63.91 191 VAL A CA 1
ATOM 1492 C C . VAL A 1 191 ? -3.514 2.005 41.923 1.00 63.91 191 VAL A C 1
ATOM 1494 O O . VAL A 1 191 ? -2.749 2.557 41.139 1.00 63.91 191 VAL A O 1
ATOM 1497 N N . GLY A 1 192 ? -4.449 2.674 42.607 1.00 62.53 192 GLY A N 1
ATOM 1498 C CA . GLY A 1 192 ? -4.316 4.105 42.901 1.00 62.53 192 GLY A CA 1
ATOM 1499 C C . GLY A 1 192 ? -5.545 4.988 42.684 1.00 62.53 192 GLY A C 1
ATOM 1500 O O . GLY A 1 192 ? -5.608 5.709 41.700 1.00 62.53 192 GLY A O 1
ATOM 1501 N N . LYS A 1 193 ? -6.377 5.057 43.735 1.00 60.31 193 LYS A N 1
ATOM 1502 C CA . LYS A 1 193 ? -7.192 6.210 44.183 1.00 60.31 193 LYS A CA 1
ATOM 1503 C C . LYS A 1 193 ? -8.533 6.458 43.474 1.00 60.31 193 LYS A C 1
ATOM 1505 O O . LYS A 1 193 ? -8.612 7.147 42.470 1.00 60.31 193 LYS A O 1
ATOM 1510 N N . GLY A 1 194 ? -9.593 5.997 44.148 1.00 57.16 194 GLY A N 1
ATOM 1511 C CA . GLY A 1 194 ? -10.861 6.721 44.285 1.00 57.16 194 GLY A CA 1
ATOM 1512 C C . GLY A 1 194 ? -11.596 7.027 42.987 1.00 57.16 194 GLY A C 1
ATOM 1513 O O . GLY A 1 194 ? -11.641 8.176 42.565 1.00 57.16 194 GLY A O 1
ATOM 1514 N N . ILE A 1 195 ? -12.233 6.015 42.405 1.00 56.78 195 ILE A N 1
ATOM 1515 C CA . ILE A 1 195 ? -13.289 6.214 41.413 1.00 56.78 195 ILE A CA 1
ATOM 1516 C C . ILE A 1 195 ? -14.570 5.648 42.007 1.00 56.78 195 ILE A C 1
ATOM 1518 O O . ILE A 1 195 ? -14.607 4.529 42.514 1.00 56.78 195 ILE A O 1
ATOM 1522 N N . ASP A 1 196 ? -15.554 6.529 42.028 1.00 50.22 196 ASP A N 1
ATOM 1523 C CA . ASP A 1 196 ? -16.749 6.547 42.847 1.00 50.22 196 ASP A CA 1
ATOM 1524 C C . ASP A 1 196 ? -17.619 5.282 42.776 1.00 50.22 196 ASP A C 1
ATOM 1526 O O . ASP A 1 196 ? -17.722 4.596 41.758 1.00 50.22 196 ASP A O 1
ATOM 1530 N N . SER A 1 197 ? -18.294 5.011 43.890 1.00 57.12 197 SER A N 1
ATOM 1531 C CA . SER A 1 197 ? -19.114 3.827 44.171 1.00 57.12 197 SER A CA 1
ATOM 1532 C C . SER A 1 197 ? -20.435 3.762 43.372 1.00 57.12 197 SER A C 1
ATOM 1534 O O . SER A 1 197 ? -21.420 3.223 43.872 1.00 57.12 197 SE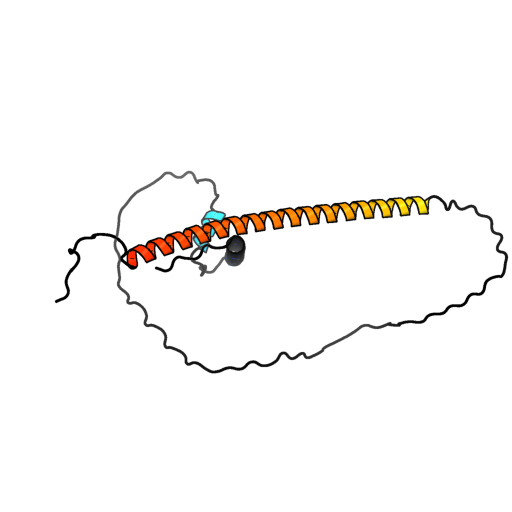R A O 1
ATOM 1536 N N . SER A 1 198 ? -20.502 4.292 42.145 1.00 55.75 198 SER A N 1
ATOM 1537 C CA . SER A 1 198 ? -21.772 4.676 41.493 1.00 55.75 198 SER A CA 1
ATOM 1538 C C . SER A 1 198 ? -22.155 3.902 40.216 1.00 55.75 198 SER A C 1
ATOM 1540 O O . SER A 1 198 ? -23.130 4.224 39.548 1.00 55.75 198 SER A O 1
ATOM 1542 N N . LEU A 1 199 ? -21.473 2.802 39.878 1.00 55.19 199 LEU A N 1
ATOM 1543 C CA . LEU A 1 199 ? -21.867 1.940 38.744 1.00 55.19 199 LEU A CA 1
ATOM 1544 C C . LEU A 1 199 ? -22.253 0.520 39.185 1.00 55.19 199 LEU A C 1
ATOM 1546 O O . LEU A 1 199 ? -21.851 -0.474 38.589 1.00 55.19 199 LEU A O 1
ATOM 1550 N N . ARG A 1 200 ? -23.096 0.416 40.221 1.00 58.31 200 ARG A N 1
ATOM 1551 C CA . ARG A 1 200 ? -23.966 -0.756 40.428 1.00 58.31 200 ARG A CA 1
ATOM 1552 C C . ARG A 1 200 ? -25.321 -0.518 39.747 1.00 58.31 200 ARG A C 1
ATOM 1554 O O . ARG A 1 200 ? -26.341 -0.396 40.412 1.00 58.31 200 ARG A O 1
ATOM 1561 N N . ILE A 1 201 ? -25.340 -0.462 38.419 1.00 57.41 201 ILE A N 1
ATOM 1562 C CA . ILE A 1 201 ? -26.537 -0.849 37.656 1.00 57.41 201 ILE A CA 1
ATOM 1563 C C . ILE A 1 201 ? -26.407 -2.373 37.524 1.00 57.41 201 ILE A C 1
ATOM 1565 O O . ILE A 1 201 ? -25.493 -2.864 36.877 1.00 57.41 201 ILE A O 1
ATOM 1569 N N . GLY A 1 202 ? -27.136 -3.193 38.271 1.00 55.00 202 GLY A N 1
ATOM 1570 C CA . GLY A 1 202 ? -28.590 -3.250 38.292 1.00 55.00 202 GLY A CA 1
ATOM 1571 C C . GLY A 1 202 ? -28.984 -4.564 37.619 1.00 55.00 202 GLY A C 1
ATOM 1572 O O . GLY A 1 202 ? -29.245 -4.591 36.423 1.00 55.00 202 GLY A O 1
ATOM 1573 N N . ARG A 1 203 ? -28.944 -5.666 38.375 1.00 47.16 203 ARG A N 1
ATOM 1574 C CA . ARG A 1 203 ? -29.539 -6.956 37.998 1.00 47.16 203 ARG A CA 1
ATOM 1575 C C . ARG A 1 203 ? -30.160 -7.555 39.256 1.00 47.16 203 ARG A C 1
ATOM 1577 O O . ARG A 1 203 ? -29.465 -8.195 40.041 1.00 47.16 203 ARG A O 1
ATOM 1584 N N . SER A 1 204 ? -31.432 -7.221 39.457 1.00 52.75 204 SER A N 1
ATOM 1585 C CA . SER A 1 204 ? -32.365 -8.032 40.238 1.00 52.75 204 SER A CA 1
ATOM 1586 C C . SER A 1 204 ? -33.011 -9.070 39.329 1.00 52.75 204 SER A C 1
ATOM 1588 O O . SER A 1 204 ? -32.929 -8.890 38.090 1.00 52.75 204 SER A O 1
#

Secondary structure (DSSP, 8-state):
-PPPPPPPHHHHHHHHHHHHHHHHHHHT--SS--SSTTHHHHHHHHH--PPPP-----------------PPPPPPPPPPP----------------------------------------------SHHHHHHHHHHHHHHHHHHHHHHHHHHHHHHHHHHHHHHHHHHHHHHHHHHHHHHHHHHHHTT-S----S-------

Foldseek 3Di:
DDDDDDDDPVRVVVVVVVVVVVLVVVVVVPDDDDPPPCNVVVVCVVVVPDPDDPDDDDDDDDDDDDDDDDDDDDDDDDDDDDDDDDDDDDDDDDDDDDDDDDDDDDDDDDDDDDDDDDDPDDDPDPPPVVVVVVVVVVVVVVVVVVVVVVVVVVVVVVVVVVVVVVVVVVVVVVVVVVVVVVVVVVVVVPPDDDDDPPPPDDDD

Radius of gyration: 39.01 Å; chains: 1; bounding box: 106×63×87 Å